Protein AF-A0A9D4EKF2-F1 (afdb_monomer_lite)

InterPro domains:
  IPR017452 GPCR, rhodopsin-like, 7TM [PS50262] (1-196)

Radius of gyration: 35.16 Å; chains: 1; bounding box: 71×59×115 Å

Foldseek 3Di:
DDFDWDWDWDDPDPPDIDIDTDRDRPPCDPCVVVVVVVLVVVVVVLVVVVVVLVVVVVVVVVVVVVPPPPPPPPPPPDDDDDDDDDDDDDDDDDDDDDDDDDDDDDDDDDDDDDPPVPPPVVVVVVVVVVVVVVVVVVVVLVVVLVSVLVVLLSVLVVLVSVVVVVVSVDVDDDDPVSVVSVVSNVVSVVCSVVSCCVRPPVVVVVVVVVVVVVVVVVVD

Organism: Dreissena polymorpha (NCBI:txid45954)

pLDDT: mean 72.99, std 15.53, range [39.81, 95.38]

Secondary structure (DSSP, 8-state):
--EEEEEEEEEEETTEEEEEEEEEETTTTTTHHHHHHHHHHHHHHHHHHHHHHHHHHHHHHHHHHTT----------------------------------------------------HHHHHHHHHHHHHHHHHHHHHHHHHHHHHHHHHHHHHHHHHHHHHHHHHH------HHHHHHHHHHHHHHHHHHHHHHHH-HHHHHHHHHHHHHHHHHHT-

Structure (mmCIF, N/CA/C/O backbone):
data_AF-A0A9D4EKF2-F1
#
_entry.id   AF-A0A9D4EKF2-F1
#
loop_
_atom_site.group_PDB
_atom_site.id
_atom_site.type_symbol
_atom_site.label_atom_id
_atom_site.label_alt_id
_atom_site.label_comp_id
_atom_site.label_asym_id
_atom_site.label_entity_id
_atom_site.label_seq_id
_atom_site.pdbx_PDB_ins_code
_atom_site.Cartn_x
_atom_site.Cartn_y
_atom_site.Cartn_z
_atom_site.occupancy
_atom_site.B_iso_or_equiv
_atom_site.auth_seq_id
_atom_site.auth_comp_id
_atom_site.auth_asym_id
_atom_site.auth_atom_id
_atom_site.pdbx_PDB_model_num
ATOM 1 N N . MET A 1 1 ? 21.611 12.288 -10.353 1.00 47.09 1 MET A N 1
ATOM 2 C CA . MET A 1 1 ? 20.705 11.791 -11.410 1.00 47.09 1 MET A CA 1
ATOM 3 C C . MET A 1 1 ? 20.338 12.983 -12.271 1.00 47.09 1 MET A C 1
ATOM 5 O O . MET A 1 1 ? 19.476 13.749 -11.862 1.00 47.09 1 MET A O 1
ATOM 9 N N . SER A 1 2 ? 21.028 13.188 -13.393 1.00 45.72 2 SER A N 1
ATOM 10 C CA . SER A 1 2 ? 20.592 14.180 -14.380 1.00 45.72 2 SER A CA 1
ATOM 11 C C . SER A 1 2 ? 19.534 13.531 -15.262 1.00 45.72 2 SER A C 1
ATOM 13 O O . SER A 1 2 ? 19.802 12.545 -15.946 1.00 45.72 2 SER A O 1
ATOM 15 N N . ALA A 1 3 ? 18.306 14.041 -15.206 1.00 56.47 3 ALA A N 1
ATOM 16 C CA . ALA A 1 3 ? 17.298 13.699 -16.197 1.00 56.47 3 ALA A CA 1
ATOM 17 C C . ALA A 1 3 ? 17.676 14.419 -17.497 1.00 56.47 3 ALA A C 1
ATOM 19 O O . ALA A 1 3 ? 17.766 15.646 -17.511 1.00 56.47 3 ALA A O 1
ATOM 20 N N . GLY A 1 4 ? 17.945 13.665 -18.561 1.00 65.12 4 GLY A N 1
ATOM 21 C CA . GLY A 1 4 ? 18.124 14.249 -19.885 1.00 65.12 4 GLY A CA 1
ATOM 22 C C . GLY A 1 4 ? 16.772 14.410 -20.556 1.00 65.12 4 GLY A C 1
ATOM 23 O O . GLY A 1 4 ? 15.885 13.567 -20.414 1.00 65.12 4 GLY A O 1
ATOM 24 N N . ILE A 1 5 ? 16.612 15.503 -21.287 1.00 74.06 5 ILE A N 1
ATOM 25 C CA . ILE A 1 5 ? 15.472 15.694 -22.173 1.00 74.06 5 ILE A CA 1
ATOM 26 C C . ILE A 1 5 ? 15.987 15.391 -23.574 1.00 74.06 5 ILE A C 1
ATOM 28 O O . ILE A 1 5 ? 16.846 16.110 -24.076 1.00 74.06 5 ILE A O 1
ATOM 32 N N . THR A 1 6 ? 15.499 14.315 -24.185 1.00 76.81 6 THR A N 1
ATOM 33 C CA . THR A 1 6 ? 15.718 14.065 -25.609 1.00 76.81 6 THR A CA 1
ATOM 34 C C . THR A 1 6 ? 14.543 14.645 -26.383 1.00 76.81 6 THR A C 1
ATOM 36 O O . THR A 1 6 ? 13.384 14.298 -26.143 1.00 76.81 6 THR A O 1
ATOM 39 N N . GLU A 1 7 ? 14.834 15.572 -27.290 1.00 83.94 7 GLU A N 1
ATOM 40 C CA . GLU A 1 7 ? 13.861 16.070 -28.262 1.00 83.94 7 GLU A CA 1
ATOM 41 C C . GLU A 1 7 ? 13.793 15.099 -29.443 1.00 83.94 7 GLU A C 1
ATOM 43 O O . GLU A 1 7 ? 14.815 14.589 -29.906 1.00 83.94 7 GLU A O 1
ATOM 48 N N . PHE A 1 8 ? 12.579 14.795 -29.891 1.00 84.25 8 PHE A N 1
ATOM 49 C CA . PHE A 1 8 ? 12.341 14.005 -31.089 1.00 84.25 8 PHE A CA 1
ATOM 50 C C . PHE A 1 8 ? 11.308 14.714 -31.957 1.00 84.25 8 PHE A C 1
ATOM 52 O O . PHE A 1 8 ? 10.287 15.192 -31.465 1.00 84.25 8 PHE A O 1
ATOM 59 N N . ASP A 1 9 ? 11.569 14.742 -33.257 1.00 86.50 9 ASP A N 1
ATOM 60 C CA . ASP A 1 9 ? 10.698 15.373 -34.237 1.00 86.50 9 ASP A CA 1
ATOM 61 C C . ASP A 1 9 ? 10.035 14.300 -35.096 1.00 86.50 9 ASP A C 1
ATOM 63 O O . ASP A 1 9 ? 10.706 13.513 -35.766 1.00 86.50 9 ASP A O 1
ATOM 67 N N . VAL A 1 10 ? 8.703 14.271 -35.094 1.00 88.50 10 VAL A N 1
ATOM 68 C CA . VAL A 1 10 ? 7.916 13.403 -35.977 1.00 88.50 10 VAL A CA 1
ATOM 69 C C . VAL A 1 10 ? 7.287 14.267 -37.065 1.00 88.50 10 VAL A C 1
ATOM 71 O O . VAL A 1 10 ? 6.449 15.124 -36.783 1.00 88.50 10 VAL A O 1
ATOM 74 N N . ARG A 1 11 ? 7.667 14.050 -38.329 1.00 87.88 11 ARG A N 1
ATOM 75 C CA . ARG A 1 11 ? 6.985 14.680 -39.472 1.00 87.88 11 ARG A CA 1
ATOM 76 C C . ARG A 1 11 ? 5.624 14.021 -39.688 1.00 87.88 11 ARG A C 1
ATOM 78 O O . ARG A 1 11 ? 5.559 12.826 -39.953 1.00 87.88 11 ARG A O 1
ATOM 85 N N . LEU A 1 12 ? 4.556 14.812 -39.593 1.00 88.00 12 LEU A N 1
AT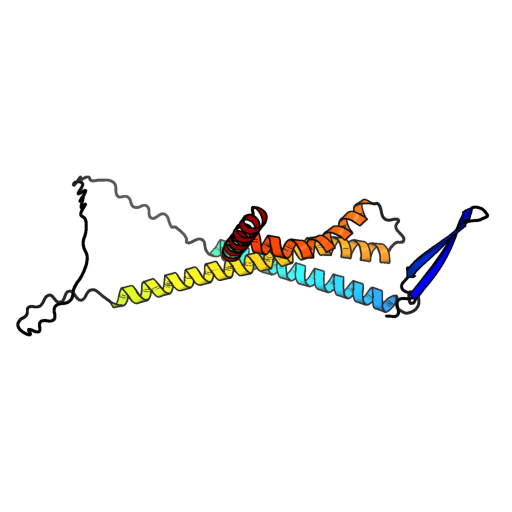OM 86 C CA . LEU A 1 12 ? 3.177 14.370 -39.833 1.00 88.00 12 LEU A CA 1
ATOM 87 C C . LEU A 1 12 ? 2.762 14.574 -41.301 1.00 88.00 12 LEU A C 1
ATOM 89 O O . LEU A 1 12 ? 2.010 13.772 -41.842 1.00 88.00 12 LEU A O 1
ATOM 93 N N . ASN A 1 13 ? 3.249 15.642 -41.942 1.00 92.12 13 ASN A N 1
ATOM 94 C CA . ASN A 1 13 ? 3.046 15.964 -43.360 1.00 92.12 13 ASN A CA 1
ATOM 95 C C . ASN A 1 13 ? 4.175 16.908 -43.837 1.00 92.12 13 ASN A C 1
ATOM 97 O O . ASN A 1 13 ? 4.969 17.388 -43.028 1.00 92.12 13 ASN A O 1
ATOM 101 N N . ASN A 1 14 ? 4.219 17.227 -45.131 1.00 91.88 14 ASN A N 1
ATOM 102 C CA . ASN A 1 14 ? 5.207 18.089 -45.788 1.00 91.88 14 ASN A CA 1
ATOM 103 C C . ASN A 1 14 ? 5.363 19.473 -45.128 1.00 91.88 14 ASN A C 1
ATOM 105 O O . ASN A 1 14 ? 6.436 20.060 -45.221 1.00 91.88 14 ASN A O 1
ATOM 109 N N . ASN A 1 15 ? 4.331 19.958 -44.423 1.00 92.12 15 ASN A N 1
ATOM 110 C CA . ASN A 1 15 ? 4.319 21.274 -43.776 1.00 92.12 15 ASN A CA 1
ATOM 111 C C . ASN A 1 15 ? 4.165 21.223 -42.242 1.00 92.12 15 ASN A C 1
ATOM 113 O O . ASN A 1 15 ? 4.057 22.277 -41.618 1.00 92.12 15 ASN A O 1
ATOM 117 N N . THR A 1 16 ? 4.135 20.040 -41.614 1.00 89.25 16 THR A N 1
ATOM 118 C CA . THR A 1 16 ? 3.894 19.915 -40.164 1.00 89.25 16 THR A CA 1
ATOM 119 C C . THR A 1 16 ? 4.831 18.913 -39.500 1.00 89.25 16 THR A C 1
ATOM 121 O O . THR A 1 16 ? 4.814 17.715 -39.797 1.00 89.25 16 THR A O 1
ATOM 124 N N . THR A 1 17 ? 5.596 19.411 -38.530 1.00 91.62 17 THR A N 1
ATOM 125 C CA . THR A 1 17 ? 6.468 18.623 -37.655 1.00 91.62 17 THR A CA 1
ATOM 126 C C . THR A 1 17 ? 5.939 18.722 -36.228 1.00 91.62 17 THR A C 1
ATOM 128 O O . THR A 1 17 ? 5.690 19.821 -35.736 1.00 91.62 17 THR A O 1
ATOM 131 N N . LEU A 1 18 ? 5.738 17.581 -35.572 1.00 90.62 18 LEU A N 1
ATOM 132 C CA . LEU A 1 18 ? 5.398 17.504 -34.158 1.00 90.62 18 LEU A CA 1
ATOM 133 C C . LEU A 1 18 ? 6.685 17.261 -33.368 1.00 90.62 18 LEU A C 1
ATOM 135 O O . LEU A 1 18 ? 7.247 16.167 -33.431 1.00 90.62 18 LEU A O 1
ATOM 139 N N . SER A 1 19 ? 7.132 18.272 -32.629 1.00 88.88 19 SER A N 1
ATOM 140 C CA . SER A 1 19 ? 8.257 18.142 -31.705 1.00 88.88 19 SER A CA 1
ATOM 141 C C . SER A 1 19 ? 7.760 17.634 -30.356 1.00 88.88 19 SER A C 1
ATOM 143 O O . SER A 1 19 ? 6.920 18.258 -29.704 1.00 88.88 19 SER A O 1
ATOM 145 N N . GLY A 1 20 ? 8.267 16.479 -29.941 1.00 87.44 20 GLY A N 1
ATOM 146 C CA . GLY A 1 20 ? 8.029 15.890 -28.633 1.00 87.44 20 GLY A CA 1
ATOM 147 C C . GLY A 1 20 ? 9.283 15.957 -27.768 1.00 87.44 20 GLY A C 1
ATOM 148 O O . GLY A 1 20 ? 10.406 15.832 -28.249 1.00 87.44 20 GLY A O 1
ATOM 149 N N . ARG A 1 21 ? 9.094 16.125 -26.458 1.00 83.12 21 ARG A N 1
ATOM 150 C CA . ARG A 1 21 ? 10.162 15.969 -25.463 1.00 83.12 21 ARG A CA 1
ATOM 151 C C . ARG A 1 21 ? 9.954 14.657 -24.733 1.00 83.12 21 ARG A C 1
ATOM 153 O O . ARG A 1 21 ? 8.921 14.470 -24.092 1.00 83.12 21 ARG A O 1
ATOM 160 N N . HIS A 1 22 ? 10.925 13.756 -24.821 1.00 78.56 22 HIS A N 1
ATOM 161 C CA . HIS A 1 22 ? 10.934 12.532 -24.036 1.00 78.56 22 HIS A CA 1
ATOM 162 C C . HIS A 1 22 ? 11.927 12.682 -22.886 1.00 78.56 22 HIS A C 1
ATOM 164 O O . HIS A 1 22 ? 13.107 12.970 -23.079 1.00 78.56 22 HIS A O 1
ATOM 170 N N . CYS A 1 23 ? 11.451 12.475 -21.663 1.00 73.00 23 CYS A N 1
ATOM 171 C CA . CYS A 1 23 ? 12.337 12.358 -20.515 1.00 73.00 23 CYS A CA 1
ATOM 172 C C . CYS A 1 23 ? 12.933 10.949 -20.537 1.00 73.00 23 CYS A C 1
ATOM 174 O O . CYS A 1 23 ? 12.312 9.995 -20.065 1.00 73.00 23 CYS A O 1
ATOM 176 N N . MET A 1 24 ? 14.124 10.803 -21.111 1.00 64.75 24 MET A N 1
ATOM 177 C CA . MET A 1 24 ? 14.907 9.579 -20.979 1.00 64.75 24 MET A CA 1
ATOM 178 C C . MET A 1 24 ? 15.977 9.799 -19.917 1.00 64.75 24 MET A C 1
ATOM 180 O O . MET A 1 24 ? 16.650 10.826 -19.883 1.00 64.75 24 MET A O 1
ATOM 184 N N . ASN A 1 25 ? 16.163 8.822 -19.032 1.00 61.28 25 ASN A N 1
ATOM 185 C CA . ASN A 1 25 ? 17.344 8.826 -18.175 1.00 61.28 25 ASN A CA 1
ATOM 186 C C . ASN A 1 25 ? 18.576 8.771 -19.092 1.00 61.28 25 ASN A C 1
ATOM 188 O O . ASN A 1 25 ? 18.827 7.745 -19.715 1.00 61.28 25 ASN A O 1
ATOM 192 N N . SER A 1 26 ? 19.305 9.881 -19.213 1.00 56.38 26 SER A N 1
ATOM 193 C CA . SER A 1 26 ? 20.415 10.027 -20.168 1.00 56.38 26 SER A CA 1
ATOM 194 C C . SER A 1 26 ? 21.623 9.155 -19.814 1.00 56.38 26 SER A C 1
ATOM 196 O O . SER A 1 26 ? 22.424 8.830 -20.682 1.00 56.38 26 SER A O 1
ATOM 198 N N . ASP A 1 27 ? 21.714 8.692 -18.565 1.00 55.41 27 ASP A N 1
ATOM 199 C CA . ASP A 1 27 ? 22.846 7.910 -18.051 1.00 55.41 27 ASP A CA 1
ATOM 200 C C . ASP A 1 27 ? 22.603 6.391 -18.093 1.00 55.41 27 ASP A C 1
ATOM 202 O O . ASP A 1 27 ? 23.032 5.643 -17.208 1.00 55.41 27 ASP A O 1
ATOM 206 N N . VAL A 1 28 ? 21.884 5.896 -19.107 1.00 56.16 28 VAL A N 1
ATOM 207 C CA . VAL A 1 28 ? 21.611 4.454 -19.254 1.00 56.16 28 VAL A CA 1
ATOM 208 C C . VAL A 1 28 ? 22.893 3.652 -19.512 1.00 56.16 28 VAL A C 1
ATOM 210 O O . VAL A 1 28 ? 22.862 2.444 -19.338 1.00 56.16 28 VAL A O 1
ATOM 213 N N . GLY A 1 29 ? 24.025 4.269 -19.865 1.00 59.91 29 GLY A N 1
ATOM 214 C CA . GLY A 1 29 ? 25.308 3.580 -20.057 1.00 59.91 29 GLY A CA 1
ATOM 215 C C . GLY A 1 29 ? 26.012 3.194 -18.751 1.00 59.91 29 GLY A C 1
ATOM 216 O O . GLY A 1 29 ? 26.198 2.008 -18.481 1.00 59.91 29 GLY A O 1
ATOM 217 N N . GLU A 1 30 ? 26.375 4.183 -17.931 1.00 65.19 30 GLU A N 1
ATOM 218 C CA . GLU A 1 30 ? 27.299 3.982 -16.800 1.00 65.19 30 GLU A CA 1
ATOM 219 C C . GLU A 1 30 ? 26.609 3.541 -15.500 1.00 65.19 30 GLU A C 1
ATOM 221 O O . GLU A 1 30 ? 27.195 2.833 -14.685 1.00 65.19 30 GLU A O 1
ATOM 226 N N . ASN A 1 31 ? 25.318 3.843 -15.325 1.00 70.62 31 ASN A N 1
ATOM 227 C CA . ASN A 1 31 ? 24.602 3.546 -14.078 1.00 70.62 31 ASN A CA 1
ATOM 228 C C . ASN A 1 31 ? 23.789 2.241 -14.102 1.00 70.62 31 ASN A C 1
ATOM 230 O O . ASN A 1 31 ? 23.019 1.982 -13.171 1.00 70.62 31 ASN A O 1
ATOM 234 N N . LYS A 1 32 ? 23.947 1.378 -15.120 1.00 75.25 32 LYS A N 1
ATOM 235 C CA . LYS A 1 32 ? 23.205 0.098 -15.185 1.00 75.25 32 LYS A CA 1
ATOM 236 C C . LYS A 1 32 ? 23.460 -0.776 -13.962 1.00 75.25 32 LYS A C 1
ATOM 238 O O . LYS A 1 32 ? 22.530 -1.387 -13.440 1.00 75.25 32 LYS A O 1
ATOM 243 N N . LEU A 1 33 ? 24.711 -0.823 -13.505 1.00 79.38 33 LEU A N 1
ATOM 244 C CA . LEU A 1 33 ? 25.123 -1.658 -12.378 1.00 79.38 33 LEU A CA 1
ATOM 245 C C . LEU A 1 33 ? 24.506 -1.151 -11.069 1.00 79.38 33 LEU A C 1
ATOM 247 O O . LEU A 1 33 ? 23.918 -1.928 -10.318 1.00 79.38 33 LEU A O 1
ATOM 251 N N . LEU A 1 34 ? 24.530 0.165 -10.862 1.00 80.38 34 LEU A N 1
ATOM 252 C CA . LEU A 1 34 ? 23.921 0.835 -9.716 1.00 80.38 34 LEU A CA 1
ATOM 253 C C . LEU A 1 34 ? 22.391 0.670 -9.706 1.00 80.38 34 LEU A C 1
ATOM 255 O O . LEU A 1 34 ? 21.812 0.333 -8.675 1.00 80.38 34 LEU A O 1
ATOM 259 N N . LEU A 1 35 ? 21.725 0.805 -10.857 1.00 75.62 35 LEU A N 1
ATOM 260 C CA . LEU A 1 35 ? 20.282 0.575 -10.975 1.00 75.62 35 LEU A CA 1
ATOM 261 C C . LEU A 1 35 ? 19.905 -0.886 -10.681 1.00 75.62 35 LEU A C 1
ATOM 263 O O . LEU A 1 35 ? 18.927 -1.144 -9.974 1.00 75.62 35 LEU A O 1
ATOM 267 N N . LYS A 1 36 ? 20.697 -1.844 -11.180 1.00 79.44 36 LYS A N 1
ATOM 268 C CA . LYS A 1 36 ? 20.514 -3.275 -10.906 1.00 79.44 36 LYS A CA 1
ATOM 269 C C . LYS A 1 36 ? 20.699 -3.573 -9.416 1.00 79.44 36 LYS A C 1
ATOM 271 O O . LYS A 1 36 ? 19.883 -4.289 -8.842 1.00 79.44 36 LYS A O 1
ATOM 276 N N . TYR A 1 37 ? 21.693 -2.957 -8.777 1.00 84.56 37 TYR A N 1
ATOM 277 C CA . TYR A 1 37 ? 21.934 -3.062 -7.337 1.00 84.56 37 TYR A CA 1
ATOM 278 C C . TYR A 1 37 ? 20.768 -2.501 -6.509 1.00 84.56 37 TYR A C 1
ATOM 280 O O . TYR A 1 37 ? 20.252 -3.188 -5.630 1.00 84.56 37 TYR A O 1
ATOM 288 N N . PHE A 1 38 ? 20.262 -1.309 -6.841 1.00 81.81 38 PHE A N 1
ATOM 289 C CA . PHE A 1 38 ? 19.070 -0.753 -6.191 1.00 81.81 38 PHE A CA 1
ATOM 290 C C . PHE A 1 38 ? 17.831 -1.632 -6.377 1.00 81.81 38 PHE A C 1
ATOM 292 O O . PHE A 1 38 ? 17.035 -1.772 -5.448 1.00 81.81 38 PHE A O 1
ATOM 299 N N . SER A 1 39 ? 17.655 -2.227 -7.559 1.00 79.19 39 SER A N 1
ATOM 300 C CA . SER A 1 39 ? 16.565 -3.173 -7.813 1.00 79.19 39 SER A CA 1
ATOM 301 C C . SER A 1 39 ? 16.693 -4.418 -6.929 1.00 79.19 39 SER A C 1
ATOM 303 O O . SER A 1 39 ? 15.736 -4.785 -6.249 1.00 79.19 39 SER A O 1
ATOM 305 N N . MET A 1 40 ? 17.892 -5.005 -6.846 1.00 83.06 40 MET A N 1
ATOM 306 C CA . MET A 1 40 ? 18.183 -6.157 -5.983 1.00 83.06 40 MET A CA 1
ATOM 307 C C . MET A 1 40 ? 17.946 -5.848 -4.502 1.00 83.06 40 MET A C 1
ATOM 309 O O . MET A 1 40 ? 17.290 -6.632 -3.822 1.00 83.06 40 MET A O 1
ATOM 313 N N . ILE A 1 41 ? 18.402 -4.690 -4.009 1.00 86.19 41 ILE A N 1
ATOM 314 C CA . ILE A 1 41 ? 18.133 -4.246 -2.632 1.00 86.19 41 ILE A CA 1
ATOM 315 C C . ILE A 1 41 ? 16.630 -4.141 -2.385 1.00 86.19 41 ILE A C 1
ATOM 317 O O . ILE A 1 41 ? 16.142 -4.616 -1.363 1.00 86.19 41 ILE A O 1
ATOM 321 N N . LYS A 1 42 ? 15.876 -3.535 -3.310 1.00 78.94 42 LYS A N 1
ATOM 322 C CA . LYS A 1 42 ? 14.420 -3.402 -3.165 1.00 78.94 42 LYS A CA 1
ATOM 323 C C . LYS A 1 42 ? 13.739 -4.763 -3.077 1.00 78.94 42 LYS A C 1
ATOM 325 O O . LYS A 1 42 ? 12.907 -4.949 -2.194 1.00 78.94 42 LYS A O 1
ATOM 330 N N . VAL A 1 43 ? 14.112 -5.703 -3.945 1.00 80.69 43 VAL A N 1
ATOM 331 C CA . VAL A 1 43 ? 13.601 -7.080 -3.898 1.00 80.69 43 VAL A CA 1
ATOM 332 C C . VAL A 1 43 ? 13.953 -7.726 -2.558 1.00 80.69 43 VAL A C 1
ATOM 334 O O . VAL A 1 43 ? 13.057 -8.214 -1.880 1.00 80.69 43 VAL A O 1
ATOM 337 N N . ALA A 1 44 ? 15.211 -7.642 -2.118 1.00 84.81 44 ALA A N 1
ATOM 338 C CA . ALA A 1 44 ? 15.649 -8.207 -0.844 1.00 84.81 44 ALA A CA 1
ATOM 339 C C . ALA A 1 44 ? 14.873 -7.634 0.355 1.00 84.81 44 ALA A C 1
ATOM 341 O O . ALA A 1 44 ? 14.399 -8.397 1.194 1.00 84.81 44 ALA A O 1
ATOM 342 N N . ILE A 1 45 ? 14.675 -6.311 0.418 1.00 84.19 45 ILE A N 1
ATOM 343 C CA . ILE A 1 45 ? 13.884 -5.653 1.472 1.00 84.19 45 ILE A CA 1
ATOM 344 C C . ILE A 1 45 ? 12.442 -6.171 1.467 1.00 84.19 45 ILE A C 1
ATOM 346 O O . ILE A 1 45 ? 11.914 -6.520 2.523 1.00 84.19 45 ILE A O 1
ATOM 350 N N . VAL A 1 46 ? 11.810 -6.250 0.291 1.00 80.06 46 VAL A N 1
ATOM 351 C CA . VAL A 1 46 ? 10.435 -6.754 0.139 1.00 80.06 46 VAL A CA 1
ATOM 352 C C . VAL A 1 46 ? 10.336 -8.216 0.582 1.00 80.06 46 VAL A C 1
ATOM 354 O O . VAL A 1 46 ? 9.422 -8.574 1.328 1.00 80.06 46 VAL A O 1
ATOM 357 N N . THR A 1 47 ? 11.295 -9.060 0.200 1.00 80.81 47 THR A N 1
ATOM 358 C CA . THR A 1 47 ? 11.342 -10.470 0.602 1.00 80.81 47 THR A CA 1
ATOM 359 C C . THR A 1 47 ? 11.540 -10.625 2.109 1.00 80.81 47 THR A C 1
ATOM 361 O O . THR A 1 47 ? 10.768 -11.340 2.746 1.00 80.81 47 THR A O 1
ATOM 364 N N . ILE A 1 48 ? 12.513 -9.926 2.705 1.00 86.19 48 ILE A N 1
ATOM 365 C CA . ILE A 1 48 ? 12.780 -9.976 4.151 1.00 86.19 48 ILE A CA 1
ATOM 366 C C . ILE A 1 48 ? 11.547 -9.524 4.931 1.00 86.19 48 ILE A C 1
ATOM 368 O O . ILE A 1 48 ? 11.105 -10.218 5.844 1.00 86.19 48 ILE A O 1
ATOM 372 N N . ALA A 1 49 ? 10.941 -8.398 4.555 1.00 81.44 49 ALA A N 1
ATOM 373 C CA . ALA A 1 49 ? 9.741 -7.921 5.228 1.00 81.44 49 ALA A CA 1
ATOM 374 C C . ALA A 1 49 ? 8.551 -8.884 5.040 1.00 81.44 49 ALA A C 1
ATOM 376 O O . ALA A 1 49 ? 7.783 -9.078 5.980 1.00 81.44 49 ALA A O 1
ATOM 377 N N . SER A 1 50 ? 8.433 -9.566 3.895 1.00 81.06 50 SER A N 1
ATOM 378 C CA . SER A 1 50 ? 7.408 -10.600 3.684 1.00 81.06 50 SER A CA 1
ATOM 379 C C . SER A 1 50 ? 7.614 -11.805 4.606 1.00 81.06 50 SER A C 1
ATOM 381 O O . SER A 1 50 ? 6.662 -12.270 5.231 1.00 81.06 50 SER A O 1
ATOM 383 N N . LEU A 1 51 ? 8.856 -12.272 4.767 1.00 87.06 51 LEU A N 1
ATOM 384 C CA . LEU A 1 51 ? 9.192 -13.345 5.709 1.00 87.06 51 LEU A CA 1
ATOM 385 C C . LEU A 1 51 ? 8.890 -12.938 7.155 1.00 87.06 51 LEU A C 1
ATOM 387 O O . LEU A 1 51 ? 8.269 -13.705 7.890 1.00 87.06 51 LEU A O 1
ATOM 391 N N . MET A 1 52 ? 9.249 -11.713 7.547 1.00 86.69 52 MET A N 1
ATOM 392 C CA . MET A 1 52 ? 8.946 -11.179 8.880 1.00 86.69 52 MET A CA 1
ATOM 393 C C . MET A 1 52 ? 7.435 -11.141 9.146 1.00 86.69 52 MET A C 1
ATOM 395 O O . MET A 1 52 ? 6.999 -11.485 10.245 1.00 86.69 52 MET A O 1
ATOM 399 N N . LEU A 1 53 ? 6.619 -10.793 8.145 1.00 81.50 53 LEU A N 1
ATOM 400 C CA . LEU A 1 53 ? 5.156 -10.824 8.256 1.00 81.50 53 LEU A CA 1
ATOM 401 C C . LEU A 1 53 ? 4.610 -12.241 8.409 1.00 81.50 53 LEU A C 1
ATOM 403 O O . LEU A 1 53 ? 3.726 -12.450 9.238 1.00 81.50 53 LEU A O 1
ATOM 407 N N . ILE A 1 54 ? 5.128 -13.206 7.644 1.00 86.44 54 ILE A N 1
ATOM 408 C CA . ILE A 1 54 ? 4.727 -14.615 7.753 1.00 86.44 54 ILE A CA 1
ATOM 409 C C . ILE A 1 54 ? 5.042 -15.134 9.157 1.00 86.44 54 ILE A C 1
ATOM 411 O O . ILE A 1 54 ? 4.167 -15.692 9.818 1.00 86.44 54 ILE A O 1
ATOM 415 N N . VAL A 1 55 ? 6.260 -14.891 9.650 1.00 89.88 55 VAL A N 1
ATOM 416 C CA . VAL A 1 55 ? 6.668 -15.282 11.006 1.00 89.88 55 VAL A CA 1
ATOM 417 C C . VAL A 1 55 ? 5.760 -14.627 12.043 1.00 89.88 55 VAL A C 1
ATOM 419 O O . VAL A 1 55 ? 5.210 -15.315 12.903 1.00 89.88 55 VAL A O 1
ATOM 422 N N . MET A 1 56 ? 5.529 -13.318 11.937 1.00 85.31 56 MET A N 1
ATOM 423 C CA . MET A 1 56 ? 4.634 -12.603 12.845 1.00 85.31 56 MET A CA 1
ATOM 424 C C . MET A 1 56 ? 3.207 -13.175 12.810 1.00 85.31 56 MET A C 1
ATOM 426 O O . MET A 1 56 ? 2.597 -13.348 13.865 1.00 85.31 56 MET A O 1
ATOM 430 N N . TYR A 1 57 ? 2.676 -13.518 11.633 1.00 81.88 57 TYR A N 1
ATOM 431 C CA . TYR A 1 57 ? 1.348 -14.116 11.488 1.00 81.88 57 TYR A CA 1
ATOM 432 C C . TYR A 1 57 ? 1.264 -15.482 12.170 1.00 81.88 57 TYR A C 1
ATOM 434 O O . TYR A 1 57 ? 0.324 -15.733 12.924 1.00 81.88 57 TYR A O 1
ATOM 442 N N . VAL A 1 58 ? 2.272 -16.336 11.978 1.00 88.94 58 VAL A N 1
ATOM 443 C CA . VAL A 1 58 ? 2.356 -17.638 12.651 1.00 88.94 58 VAL A CA 1
ATOM 444 C C . VAL A 1 58 ? 2.400 -17.458 14.170 1.00 88.94 58 VAL A C 1
ATOM 446 O O . VAL A 1 58 ? 1.698 -18.172 14.886 1.00 88.94 58 VAL A O 1
ATOM 449 N N . LEU A 1 59 ? 3.157 -16.480 14.681 1.00 85.81 59 LEU A N 1
ATOM 450 C CA . LEU A 1 59 ? 3.210 -16.181 16.116 1.00 85.81 59 LEU A CA 1
ATOM 451 C C . LEU A 1 59 ? 1.858 -15.696 16.656 1.00 85.81 59 LEU A C 1
ATOM 453 O O . LEU A 1 59 ? 1.415 -16.178 17.698 1.00 85.81 59 LEU A O 1
ATOM 457 N N . ILE A 1 60 ? 1.168 -14.800 15.942 1.00 82.31 60 ILE A N 1
ATOM 458 C CA . ILE A 1 60 ? -0.166 -14.325 16.337 1.00 82.31 60 ILE A CA 1
ATOM 459 C C . ILE A 1 60 ? -1.175 -15.477 16.305 1.00 82.31 60 ILE A C 1
ATOM 461 O O . ILE A 1 60 ? -1.919 -15.655 17.266 1.00 82.31 60 ILE A O 1
ATOM 465 N N . ALA A 1 61 ? -1.195 -16.288 15.246 1.00 80.19 61 ALA A N 1
ATOM 466 C CA . ALA A 1 61 ? -2.097 -17.431 15.130 1.00 80.19 61 ALA A CA 1
ATOM 467 C C . ALA A 1 61 ? -1.874 -18.447 16.263 1.00 80.19 61 ALA A C 1
ATOM 469 O O . ALA A 1 61 ? -2.837 -18.924 16.867 1.00 80.19 61 ALA A O 1
ATOM 470 N N . ARG A 1 62 ? -0.609 -18.717 16.615 1.00 84.81 62 ARG A N 1
ATOM 471 C CA . ARG A 1 62 ? -0.244 -19.571 17.757 1.00 84.81 62 ARG A CA 1
ATOM 472 C C . ARG A 1 62 ? -0.710 -18.989 19.088 1.00 84.81 62 ARG A C 1
ATOM 474 O O . ARG A 1 62 ? -1.329 -19.709 19.865 1.00 84.81 62 ARG A O 1
ATOM 481 N N . GLN A 1 63 ? -0.484 -17.696 19.333 1.00 81.69 63 GLN A N 1
ATOM 482 C CA . GLN A 1 63 ? -0.949 -17.036 20.560 1.00 81.69 63 GLN A CA 1
ATOM 483 C C . GLN A 1 63 ? -2.475 -17.079 20.694 1.00 81.69 63 GLN A C 1
ATOM 485 O O . GLN A 1 63 ? -2.992 -17.308 21.783 1.00 81.69 63 GLN A O 1
ATOM 490 N N . VAL A 1 64 ? -3.202 -16.899 19.588 1.00 78.12 64 VAL A N 1
ATOM 491 C CA . VAL A 1 64 ? -4.670 -16.955 19.582 1.00 78.12 64 VAL A CA 1
ATOM 492 C C . VAL A 1 64 ? -5.173 -18.370 19.846 1.00 78.12 64 VAL A C 1
ATOM 494 O O . VAL A 1 64 ? -6.100 -18.529 20.634 1.00 78.12 64 VAL A O 1
ATOM 497 N N . LYS A 1 65 ? -4.555 -19.391 19.236 1.00 80.50 65 LYS A N 1
ATOM 498 C CA . LYS A 1 65 ? -4.917 -20.796 19.470 1.00 80.50 65 LYS A CA 1
ATOM 499 C C . LYS A 1 65 ? -4.646 -21.224 20.917 1.00 80.50 65 LYS A C 1
ATOM 501 O O . LYS A 1 65 ? -5.467 -21.925 21.490 1.00 80.50 65 LYS A O 1
ATOM 506 N N . SER A 1 66 ? -3.545 -20.760 21.508 1.00 75.75 66 SER A N 1
ATOM 507 C CA . SER A 1 66 ? -3.169 -21.060 22.898 1.00 75.75 66 SER A CA 1
ATOM 508 C C . SER A 1 66 ? -4.022 -20.337 23.948 1.00 75.75 66 SER A C 1
ATOM 510 O O . SER A 1 66 ? -3.914 -20.656 25.122 1.00 75.75 66 SER A O 1
ATOM 512 N N . SER A 1 67 ? -4.823 -19.339 23.559 1.00 69.44 67 SER A N 1
ATOM 513 C CA . SER A 1 67 ? -5.698 -18.586 24.472 1.00 69.44 67 SER A CA 1
ATOM 514 C C . SER A 1 67 ? -7.138 -19.098 24.500 1.00 69.44 67 SER A C 1
ATOM 516 O O . SER A 1 67 ? -8.002 -18.382 25.004 1.00 69.44 67 SER A O 1
ATOM 518 N N . LYS A 1 68 ? -7.437 -20.285 23.954 1.00 68.50 68 LYS A N 1
ATOM 519 C CA . LYS A 1 68 ? -8.700 -20.934 24.309 1.00 68.50 68 LYS A CA 1
ATOM 520 C C . LYS A 1 68 ? -8.580 -21.338 25.780 1.00 68.50 68 LYS A C 1
ATOM 522 O O . LYS A 1 68 ? -7.692 -22.133 26.070 1.00 68.50 68 LYS A O 1
ATOM 527 N N . PRO A 1 69 ? -9.375 -20.753 26.696 1.00 60.75 69 PRO A N 1
ATOM 528 C CA . PRO A 1 69 ? -9.527 -21.370 27.997 1.00 60.75 69 PRO A CA 1
ATOM 529 C C . PRO A 1 69 ? -10.063 -22.772 27.724 1.00 60.75 69 PRO A C 1
ATOM 531 O O . PRO A 1 69 ? -10.971 -22.926 26.898 1.00 60.75 69 PRO A O 1
ATOM 534 N N . ASP A 1 70 ? -9.447 -23.770 28.341 1.00 62.53 70 ASP A N 1
ATOM 535 C CA . ASP A 1 70 ? -10.073 -25.067 28.506 1.00 62.53 70 ASP A CA 1
ATOM 536 C C . ASP A 1 70 ? -11.339 -24.794 29.320 1.00 62.53 70 ASP A C 1
ATOM 538 O O . ASP A 1 70 ? -11.318 -24.707 30.544 1.00 62.53 70 ASP A O 1
ATOM 542 N N . ASP A 1 71 ? -12.429 -24.513 28.609 1.00 58.16 71 ASP A N 1
ATOM 543 C CA . ASP A 1 71 ? -13.781 -24.616 29.129 1.00 58.16 71 ASP A CA 1
ATOM 544 C C . ASP A 1 71 ? -13.989 -26.125 29.275 1.00 58.16 71 ASP A C 1
ATOM 546 O O . ASP A 1 71 ? -14.586 -26.792 28.429 1.00 58.16 71 ASP A O 1
ATOM 550 N N . GLU A 1 72 ? -13.312 -26.695 30.277 1.00 61.47 72 GLU A N 1
ATOM 551 C CA . GLU A 1 72 ? -13.684 -27.968 30.852 1.00 61.47 72 GLU A CA 1
ATOM 552 C C . GLU A 1 72 ? -15.135 -27.792 31.255 1.00 61.47 72 GLU A C 1
ATOM 554 O O . GLU A 1 72 ? -15.454 -27.098 32.218 1.00 61.47 72 GLU A O 1
ATOM 559 N N . THR A 1 73 ? -15.993 -28.367 30.419 1.00 57.56 73 THR A N 1
ATOM 560 C CA . THR A 1 73 ? -17.291 -28.938 30.730 1.00 57.56 73 THR A CA 1
ATOM 561 C C . THR A 1 73 ? -17.400 -29.221 32.225 1.00 57.56 73 THR A C 1
ATOM 563 O O . THR A 1 73 ? -17.095 -30.314 32.698 1.00 57.56 73 THR A O 1
ATOM 566 N N . TYR A 1 74 ? -17.813 -28.216 32.991 1.00 57.06 74 TYR A N 1
ATOM 567 C CA . TYR A 1 74 ? -18.307 -28.438 34.331 1.00 57.06 74 TYR A CA 1
ATOM 568 C C . TYR A 1 74 ? -19.711 -28.993 34.116 1.00 57.06 74 TYR A C 1
ATOM 570 O O . TYR A 1 74 ? -20.681 -28.241 34.026 1.00 57.06 74 TYR A O 1
ATOM 578 N N . ASP A 1 75 ? -19.790 -30.312 33.924 1.00 53.78 75 ASP A N 1
ATOM 579 C CA . ASP A 1 75 ? -21.026 -31.079 34.039 1.00 53.78 75 ASP A CA 1
ATOM 580 C C . ASP A 1 75 ? -21.519 -30.912 35.481 1.00 53.78 75 ASP A C 1
ATOM 582 O O . ASP A 1 75 ? -21.270 -31.732 36.366 1.00 53.78 75 ASP A O 1
ATOM 586 N N . SER A 1 76 ? -22.198 -29.797 35.753 1.00 53.34 76 SER A N 1
ATOM 587 C CA . SER A 1 76 ? -23.055 -29.702 36.919 1.00 53.34 76 SER A CA 1
ATOM 588 C C . SER A 1 76 ? -24.325 -30.476 36.594 1.00 53.34 76 SER A C 1
ATOM 590 O O . SER A 1 76 ? -25.301 -29.922 36.086 1.00 53.34 76 SER A O 1
ATOM 592 N N . HIS A 1 77 ? -24.301 -31.767 36.917 1.00 55.53 77 HIS A N 1
ATOM 593 C CA . HIS A 1 77 ? -25.489 -32.455 37.400 1.00 55.53 77 HIS A CA 1
ATOM 594 C C . HIS A 1 77 ? -26.074 -31.622 38.550 1.00 55.53 77 HIS A C 1
ATOM 596 O O . HIS A 1 77 ? -25.623 -31.710 39.686 1.00 55.53 77 HIS A O 1
ATOM 602 N N . ASN A 1 78 ? -27.039 -30.768 38.233 1.00 51.47 78 ASN A N 1
ATOM 603 C CA . ASN A 1 78 ? -28.003 -30.229 39.180 1.00 51.47 78 ASN A CA 1
ATOM 604 C C . ASN A 1 78 ? -29.357 -30.279 38.474 1.00 51.47 78 ASN A C 1
ATOM 606 O O . ASN A 1 78 ? -29.887 -29.277 37.994 1.00 51.47 78 ASN A O 1
ATOM 610 N N . GLU A 1 79 ? -29.866 -31.503 38.361 1.00 55.09 79 GLU A N 1
ATOM 611 C CA . GLU A 1 79 ? -31.302 -31.711 38.295 1.00 55.09 79 GLU A CA 1
ATOM 612 C C . GLU A 1 79 ? -31.898 -31.364 39.668 1.00 55.09 79 GLU A C 1
ATOM 614 O O . GLU A 1 79 ? -31.395 -31.771 40.714 1.00 55.09 79 GLU A O 1
ATOM 619 N N . ASP A 1 80 ? -32.976 -30.588 39.589 1.00 55.44 80 ASP A N 1
ATOM 620 C CA . ASP A 1 80 ? -34.091 -30.509 40.527 1.00 55.44 80 ASP A CA 1
ATOM 621 C C . ASP A 1 80 ? -33.908 -29.731 41.842 1.00 55.44 80 ASP A C 1
ATOM 623 O O . ASP A 1 80 ? -33.449 -30.233 42.863 1.00 55.44 80 ASP A O 1
ATOM 627 N N . THR A 1 81 ? -34.514 -28.539 41.924 1.00 53.47 81 THR A N 1
ATOM 628 C CA . THR A 1 81 ? -35.941 -28.429 42.315 1.00 53.47 81 THR A CA 1
ATOM 629 C C . THR A 1 81 ? -36.373 -26.959 42.457 1.00 53.47 81 THR A C 1
ATOM 631 O O . THR A 1 81 ? -35.700 -26.129 43.064 1.00 53.47 81 THR A O 1
ATOM 634 N N . MET A 1 82 ? -37.542 -26.673 41.876 1.00 57.56 82 MET A N 1
ATOM 635 C CA . MET A 1 82 ? -38.397 -25.483 41.973 1.00 57.56 82 MET A CA 1
ATOM 636 C C . MET A 1 82 ? -38.382 -24.748 43.326 1.00 57.56 82 MET A C 1
ATOM 638 O O . MET A 1 82 ? -38.559 -25.376 44.360 1.00 57.56 82 MET A O 1
ATOM 642 N N . HIS A 1 83 ? -38.401 -23.409 43.307 1.00 42.44 83 HIS A N 1
ATOM 643 C CA . HIS A 1 83 ? -39.595 -22.670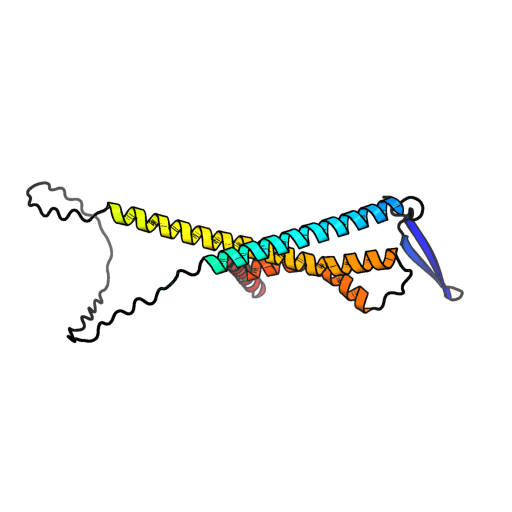 43.745 1.00 42.44 83 HIS A CA 1
ATOM 644 C C . HIS A 1 83 ? -39.581 -21.194 43.308 1.00 42.44 83 HIS A C 1
ATOM 646 O O . HIS A 1 83 ? -38.678 -20.414 43.593 1.00 42.44 83 HIS A O 1
ATOM 652 N N . SER A 1 84 ? -40.656 -20.866 42.594 1.00 60.72 84 SER A N 1
ATOM 653 C CA . SER A 1 84 ? -41.214 -19.551 42.289 1.00 60.72 84 SER A CA 1
ATOM 654 C C . SER A 1 84 ? -41.163 -18.579 43.470 1.00 60.72 84 SER A C 1
ATOM 656 O O . SER A 1 84 ? -41.647 -18.929 44.540 1.00 60.72 84 SER A O 1
ATOM 658 N N . HIS A 1 85 ? -40.693 -17.344 43.253 1.00 43.81 85 HIS A N 1
ATOM 659 C CA . HIS A 1 85 ? -41.237 -16.182 43.960 1.00 43.81 85 HIS A CA 1
ATOM 660 C C . HIS A 1 85 ? -41.094 -14.879 43.155 1.00 43.81 85 HIS A C 1
ATOM 662 O O . HIS A 1 85 ? -40.014 -14.330 42.973 1.00 43.81 85 HIS A O 1
ATOM 668 N N . CYS A 1 86 ? -42.265 -14.444 42.689 1.00 47.56 86 CYS A N 1
ATOM 669 C CA . CYS A 1 86 ? -42.800 -13.092 42.543 1.00 47.56 86 CYS A CA 1
ATOM 670 C C . CYS A 1 86 ? -41.943 -11.943 41.987 1.00 47.56 86 CYS A C 1
ATOM 672 O O . CYS A 1 86 ? -40.967 -11.473 42.563 1.00 47.56 86 CYS A O 1
ATOM 674 N N . ALA A 1 87 ? -42.509 -11.385 40.917 1.00 51.97 87 ALA A N 1
ATOM 675 C CA . ALA A 1 87 ? -42.341 -10.028 40.438 1.00 51.97 87 ALA A CA 1
ATOM 676 C C . ALA A 1 87 ? -42.422 -8.975 41.555 1.00 51.97 87 ALA A C 1
ATOM 678 O O . ALA A 1 87 ? -43.338 -9.002 42.372 1.00 51.97 87 ALA A O 1
ATOM 679 N N . ASN A 1 88 ? -41.536 -7.981 41.490 1.00 47.44 88 ASN A N 1
ATOM 680 C CA . ASN A 1 88 ? -41.807 -6.643 42.003 1.00 47.44 88 ASN A CA 1
ATOM 681 C C . ASN A 1 88 ? -41.403 -5.625 40.936 1.00 47.44 88 ASN A C 1
ATOM 683 O O . ASN A 1 88 ? -40.246 -5.230 40.802 1.00 47.44 88 ASN A O 1
ATOM 687 N N . TYR A 1 89 ? -42.401 -5.248 40.143 1.00 47.19 89 TYR A N 1
ATOM 688 C CA . TYR A 1 89 ? -42.389 -4.079 39.279 1.00 47.19 89 TYR A CA 1
ATOM 689 C C . TYR A 1 89 ? -42.654 -2.869 40.186 1.00 47.19 89 TYR A C 1
ATOM 691 O O . TYR A 1 89 ? -43.792 -2.643 40.588 1.00 47.19 89 TYR A O 1
ATOM 699 N N . ILE A 1 90 ? -41.617 -2.112 40.554 1.00 50.06 90 ILE A N 1
ATOM 700 C CA . ILE A 1 90 ? -41.813 -0.803 41.190 1.00 50.06 90 ILE A CA 1
ATOM 701 C C . ILE A 1 90 ? -41.834 0.245 40.085 1.00 50.06 90 ILE A C 1
ATOM 703 O O . ILE A 1 90 ? -40.814 0.634 39.520 1.00 50.06 90 ILE A O 1
ATOM 707 N N . HIS A 1 91 ? -43.057 0.656 39.779 1.00 48.28 91 HIS A N 1
ATOM 708 C CA . HIS A 1 91 ? -43.387 1.896 39.105 1.00 48.28 91 HIS A CA 1
ATOM 709 C C . HIS A 1 91 ? -43.075 3.044 40.079 1.00 48.28 91 HIS A C 1
ATOM 711 O O . HIS A 1 91 ? -43.589 3.069 41.195 1.00 48.28 91 HIS A O 1
ATOM 717 N N . SER A 1 92 ? -42.251 4.008 39.685 1.00 45.09 92 SER A N 1
ATOM 718 C CA . SER A 1 92 ? -42.245 5.332 40.315 1.00 45.09 92 SER A CA 1
ATOM 719 C C . SER A 1 92 ? -42.107 6.365 39.211 1.00 45.09 92 SER A C 1
ATOM 721 O O . SER A 1 92 ? -41.036 6.581 38.648 1.00 45.09 92 SER A O 1
ATOM 723 N N . ALA A 1 93 ? -43.271 6.892 38.842 1.00 49.69 93 ALA A N 1
ATOM 724 C CA . ALA A 1 93 ? -43.408 8.204 38.247 1.00 49.69 93 ALA A CA 1
ATOM 725 C C . ALA A 1 93 ? -43.380 9.236 39.385 1.00 49.69 93 ALA A C 1
ATOM 727 O O . ALA A 1 93 ? -43.806 8.901 40.486 1.00 49.69 93 ALA A O 1
ATOM 728 N N . ASP A 1 94 ? -42.829 10.411 39.074 1.00 47.47 94 ASP A N 1
ATOM 729 C CA . ASP A 1 94 ? -42.951 11.743 39.700 1.00 47.47 94 ASP A CA 1
ATOM 730 C C . ASP A 1 94 ? -41.566 12.420 39.569 1.00 47.47 94 ASP A C 1
ATOM 732 O O . ASP A 1 94 ? -40.545 11.832 39.904 1.00 47.47 94 ASP A O 1
ATOM 736 N N . GLY A 1 95 ? -41.374 13.604 38.989 1.00 41.41 95 GLY A N 1
ATOM 737 C CA . GLY A 1 95 ? -42.305 14.691 38.714 1.00 41.41 95 GLY A CA 1
ATOM 738 C C . GLY A 1 95 ? -41.919 15.922 39.539 1.00 41.41 95 GLY A C 1
ATOM 739 O O . GLY A 1 95 ? -42.483 16.110 40.605 1.00 41.41 95 GLY A O 1
ATOM 740 N N . ASN A 1 96 ? -41.025 16.767 38.995 1.00 43.06 96 ASN A N 1
ATOM 741 C CA . ASN A 1 96 ? -40.706 18.150 39.423 1.00 43.06 96 ASN A CA 1
ATOM 742 C C . ASN A 1 96 ? -40.118 18.275 40.862 1.00 43.06 96 ASN A C 1
ATOM 744 O O . ASN A 1 96 ? -40.165 17.342 41.641 1.00 43.06 96 ASN A O 1
ATOM 748 N N . THR A 1 97 ? -39.461 19.332 41.342 1.00 40.47 97 THR A N 1
ATOM 749 C CA . THR A 1 97 ? -39.307 20.737 40.956 1.00 40.47 97 THR A CA 1
ATOM 750 C C . THR A 1 97 ? -38.038 21.274 41.652 1.00 40.47 97 THR A C 1
ATOM 752 O O . THR A 1 97 ? -37.493 20.655 42.559 1.00 40.47 97 THR A O 1
ATOM 755 N N . SER A 1 98 ? -37.596 22.429 41.185 1.00 43.81 98 SER A N 1
ATOM 756 C CA . SER A 1 98 ? -36.428 23.246 41.504 1.00 43.81 98 SER A CA 1
ATOM 757 C C . SER A 1 98 ? -36.189 23.691 42.965 1.00 43.81 98 SER A C 1
ATOM 759 O O . SER A 1 98 ? -37.123 23.799 43.750 1.00 43.81 98 SER A O 1
ATOM 761 N N . THR A 1 99 ? -34.932 24.118 43.177 1.00 42.03 99 THR A N 1
ATOM 762 C CA . THR A 1 99 ? -34.422 25.273 43.968 1.00 42.03 99 THR A CA 1
ATOM 763 C C . THR A 1 99 ? -34.452 25.303 45.506 1.00 42.03 99 THR A C 1
ATOM 765 O O . THR A 1 99 ? -35.490 25.167 46.140 1.00 42.03 99 THR A O 1
ATOM 768 N N . ASP A 1 100 ? -33.269 25.678 46.009 1.00 41.94 100 ASP A N 1
ATOM 769 C CA . ASP A 1 100 ? -32.957 26.592 47.117 1.00 41.94 100 ASP A CA 1
ATOM 770 C C . ASP A 1 100 ? -32.438 26.051 48.457 1.00 41.94 100 ASP A C 1
ATOM 772 O O . ASP A 1 100 ? -32.904 25.077 49.046 1.00 41.94 100 ASP A O 1
ATOM 776 N N . ASP A 1 101 ? -31.387 26.760 48.869 1.00 49.12 101 ASP A N 1
ATOM 777 C CA . ASP A 1 101 ? -30.478 26.592 49.986 1.00 49.12 101 ASP A CA 1
ATOM 778 C C . ASP A 1 101 ? -31.163 26.811 51.335 1.00 49.12 101 ASP A C 1
ATOM 780 O O . ASP A 1 101 ? -31.770 27.860 51.524 1.00 49.12 101 ASP A O 1
ATOM 784 N N . ILE A 1 102 ? -30.954 25.916 52.313 1.00 57.72 102 ILE A N 1
ATOM 785 C CA . ILE A 1 102 ? -30.960 26.285 53.739 1.00 57.72 102 ILE A CA 1
ATOM 786 C C . ILE A 1 102 ? -29.899 25.478 54.500 1.00 57.72 102 ILE A C 1
ATOM 788 O O . ILE A 1 102 ? -29.907 24.250 54.575 1.00 57.72 102 ILE A O 1
ATOM 792 N N . GLU A 1 103 ? -28.997 26.245 55.093 1.00 48.84 103 GLU A N 1
ATOM 793 C CA . GLU A 1 103 ? -27.976 25.917 56.074 1.00 48.84 103 GLU A CA 1
ATOM 794 C C . GLU A 1 103 ? -28.629 25.616 57.439 1.00 48.84 103 GLU A C 1
ATOM 796 O O . GLU A 1 103 ? -29.375 26.443 57.955 1.00 48.84 103 GLU A O 1
ATOM 801 N N . THR A 1 104 ? -28.364 24.464 58.071 1.00 52.19 104 THR A N 1
ATOM 802 C CA . THR A 1 104 ? -28.527 24.316 59.534 1.00 52.19 104 THR A CA 1
ATOM 803 C C . THR A 1 104 ? -27.605 23.233 60.096 1.00 52.19 104 THR A C 1
ATOM 805 O O . THR A 1 104 ? -27.675 22.055 59.751 1.00 52.19 104 THR A O 1
ATOM 808 N N . SER A 1 105 ? -26.750 23.674 61.013 1.00 51.50 105 SER A N 1
ATOM 809 C CA . SER A 1 105 ? -25.865 22.907 61.881 1.00 51.50 105 SER A CA 1
ATOM 810 C C . SER A 1 105 ? -26.615 22.218 63.027 1.00 51.50 105 SER A C 1
ATOM 812 O O . SER A 1 105 ? -27.207 22.925 63.837 1.00 51.50 105 SER A O 1
ATOM 814 N N . VAL A 1 106 ? -26.486 20.894 63.193 1.00 46.88 106 VAL A N 1
ATOM 815 C CA . VAL A 1 106 ? -26.552 20.213 64.508 1.00 46.88 106 VAL A CA 1
ATOM 816 C C . VAL A 1 106 ? -25.710 18.924 64.469 1.00 46.88 106 VAL A C 1
ATOM 818 O O . VAL A 1 106 ? -25.757 18.153 63.517 1.00 46.88 106 VAL A O 1
ATOM 821 N N . SER A 1 107 ? -24.942 18.701 65.531 1.00 45.09 107 SER A N 1
ATOM 822 C CA . SER A 1 107 ? -24.127 17.524 65.875 1.00 45.09 107 SER A CA 1
ATOM 823 C C . SER A 1 107 ? -24.238 17.342 67.404 1.00 45.09 107 SER A C 1
ATOM 825 O O . SER A 1 107 ? -24.599 18.328 68.055 1.00 45.09 107 SER A O 1
ATOM 827 N N . PRO A 1 108 ? -23.811 16.239 68.060 1.00 63.34 108 PRO A N 1
ATOM 828 C CA . PRO A 1 108 ? -23.778 14.799 67.721 1.00 63.34 108 PRO A CA 1
ATOM 829 C C . PRO A 1 108 ? -24.414 13.911 68.829 1.00 63.34 108 PRO A C 1
ATOM 831 O O . PRO A 1 108 ? -24.506 14.368 69.961 1.00 63.34 108 PRO A O 1
ATOM 834 N N . GLN A 1 109 ? -24.743 12.633 68.534 1.00 42.16 109 GLN A N 1
ATOM 835 C CA . GLN A 1 109 ? -24.869 11.437 69.435 1.00 42.16 109 GLN A CA 1
ATOM 836 C C . GLN A 1 109 ? -25.859 10.420 68.798 1.00 42.16 109 GLN A C 1
ATOM 838 O O . GLN A 1 109 ? -26.834 10.862 68.211 1.00 42.16 109 GLN A O 1
ATOM 843 N N . THR A 1 110 ? -25.768 9.078 68.785 1.00 39.81 110 THR A N 1
ATOM 844 C CA . THR A 1 110 ? -24.934 8.025 69.401 1.00 39.81 110 THR A CA 1
ATOM 845 C C . THR A 1 110 ? -25.118 6.715 68.581 1.00 39.81 110 THR A C 1
ATOM 847 O O . THR A 1 110 ? -26.152 6.516 67.955 1.00 39.81 110 THR A O 1
ATOM 850 N N . GLN A 1 111 ? -24.095 5.849 68.599 1.00 49.72 111 GLN A N 1
ATOM 851 C CA . GLN A 1 111 ? -23.958 4.425 68.183 1.00 49.72 111 GLN A CA 1
ATOM 852 C C . GLN A 1 111 ? -25.210 3.495 68.279 1.00 49.72 111 GLN A C 1
ATOM 854 O O . GLN A 1 111 ? -26.064 3.774 69.115 1.00 49.72 111 GLN A O 1
ATOM 859 N N . PRO A 1 112 ? -25.313 2.356 67.523 1.00 54.03 112 PRO A N 1
ATOM 860 C CA . PRO A 1 112 ? -24.319 1.266 67.545 1.00 54.03 112 PRO A CA 1
ATOM 861 C C . PRO A 1 112 ? -23.990 0.530 66.223 1.00 54.03 112 PRO A C 1
ATOM 863 O O . PRO A 1 112 ? -24.837 0.192 65.406 1.00 54.03 112 PRO A O 1
ATOM 866 N N . SER A 1 113 ? -22.697 0.210 66.100 1.00 52.66 113 SER A N 1
ATOM 867 C CA . SER A 1 113 ? -22.140 -1.101 65.729 1.00 52.66 113 SER A CA 1
ATOM 868 C C . SER A 1 113 ? -23.021 -2.054 64.898 1.00 52.66 113 SER A C 1
ATOM 870 O O . SER A 1 113 ? -23.715 -2.911 65.444 1.00 52.66 113 SER A O 1
ATOM 872 N N . SER A 1 114 ? -22.810 -2.060 63.581 1.00 52.72 114 SER A N 1
ATOM 873 C CA . SER A 1 114 ? -22.733 -3.322 62.838 1.00 52.72 114 SER A CA 1
ATOM 874 C C . SER A 1 114 ? -21.507 -3.283 61.926 1.00 52.72 114 SER A C 1
ATOM 876 O O . SER A 1 114 ? -21.485 -2.691 60.850 1.00 52.72 114 SER A O 1
ATOM 878 N N . ASN A 1 115 ? -20.422 -3.882 62.414 1.00 52.12 115 ASN A N 1
ATOM 879 C CA . ASN A 1 115 ? -19.202 -4.087 61.648 1.00 52.12 115 ASN A CA 1
ATOM 880 C C . ASN A 1 115 ? -19.436 -5.205 60.627 1.00 52.12 115 ASN A C 1
ATOM 882 O O . ASN A 1 115 ? -18.945 -6.317 60.799 1.00 52.12 115 ASN A O 1
ATOM 886 N N . HIS A 1 116 ? -20.165 -4.920 59.549 1.00 48.91 116 HIS A N 1
ATOM 887 C CA . HIS A 1 116 ? -20.000 -5.693 58.327 1.00 48.91 116 HIS A CA 1
ATOM 888 C C . HIS A 1 116 ? -18.864 -5.034 57.549 1.00 48.91 116 HIS A C 1
ATOM 890 O O . HIS A 1 116 ? -19.063 -4.120 56.750 1.00 48.91 116 HIS A O 1
ATOM 896 N N . SER A 1 117 ? -17.639 -5.469 57.840 1.00 51.78 117 SER A N 1
ATOM 897 C CA . SER A 1 117 ? -16.442 -5.163 57.062 1.00 51.78 117 SER A CA 1
ATOM 898 C C . SER A 1 117 ? -16.580 -5.801 55.678 1.00 51.78 117 SER A C 1
ATOM 900 O O . SER A 1 117 ? -15.963 -6.811 55.348 1.00 51.78 117 SER A O 1
ATOM 902 N N . ILE A 1 118 ? -17.444 -5.216 54.845 1.00 55.09 118 ILE A N 1
ATOM 903 C CA . ILE A 1 118 ? -17.505 -5.502 53.420 1.00 55.09 118 ILE A CA 1
ATOM 904 C C . ILE A 1 118 ? -16.109 -5.204 52.892 1.00 55.09 118 ILE A C 1
ATOM 906 O O . ILE A 1 118 ? -15.631 -4.073 52.936 1.00 55.09 118 ILE A O 1
ATOM 910 N N . SER A 1 119 ? -15.435 -6.270 52.476 1.00 55.25 119 SER A N 1
ATOM 911 C CA . SER A 1 119 ? -14.086 -6.298 51.932 1.00 55.25 119 SER A CA 1
ATOM 912 C C . SER A 1 119 ? -13.928 -5.282 50.790 1.00 55.25 119 SER A C 1
ATOM 914 O O . SER A 1 119 ? -14.060 -5.597 49.608 1.00 55.25 119 SER A O 1
ATOM 916 N N . VAL A 1 120 ? -13.570 -4.041 51.136 1.00 55.53 120 VAL A N 1
ATOM 917 C CA . VAL A 1 120 ? -13.143 -2.984 50.197 1.00 55.53 120 VAL A CA 1
ATOM 918 C C . VAL A 1 120 ? -11.872 -3.411 49.437 1.00 55.53 120 VAL A C 1
ATOM 920 O O . VAL A 1 120 ? -11.498 -2.818 48.423 1.00 55.53 120 VAL A O 1
ATOM 923 N N . ARG A 1 121 ? -11.217 -4.495 49.875 1.00 50.84 121 ARG A N 1
ATOM 924 C CA . ARG A 1 121 ? -10.024 -5.056 49.239 1.00 50.84 121 ARG A CA 1
ATOM 925 C C . ARG A 1 121 ? -10.318 -5.736 47.894 1.00 50.84 121 ARG A C 1
ATOM 927 O O . ARG A 1 121 ? -9.474 -5.644 47.008 1.00 50.84 121 ARG A O 1
ATOM 934 N N . ASN A 1 122 ? -11.519 -6.287 47.681 1.00 52.88 122 ASN A N 1
ATOM 935 C CA . ASN A 1 122 ? -11.843 -7.021 46.444 1.00 52.88 122 ASN A CA 1
ATOM 936 C C . ASN A 1 122 ? -12.247 -6.125 45.255 1.00 52.88 122 ASN A C 1
ATOM 938 O O . ASN A 1 122 ? -12.027 -6.493 44.102 1.00 52.88 122 ASN A O 1
ATOM 942 N N . VAL A 1 123 ? -12.760 -4.909 45.485 1.00 56.03 123 VAL A N 1
ATOM 943 C CA . VAL A 1 123 ? -13.188 -4.009 44.388 1.00 56.03 123 VAL A CA 1
ATOM 944 C C . VAL A 1 123 ? -11.991 -3.441 43.610 1.00 56.03 123 VAL A C 1
ATOM 946 O O . VAL A 1 123 ? -12.057 -3.214 42.399 1.00 56.03 123 VAL A O 1
ATOM 949 N N . ARG A 1 124 ? -10.849 -3.236 44.279 1.00 53.91 124 ARG A N 1
ATOM 950 C CA . ARG A 1 124 ? -9.648 -2.666 43.645 1.00 53.91 124 ARG A CA 1
ATOM 951 C C . ARG A 1 124 ? -8.919 -3.675 42.743 1.00 53.91 124 ARG A C 1
ATOM 953 O O . ARG A 1 124 ? -8.216 -3.261 41.821 1.00 53.91 124 ARG A O 1
ATOM 960 N N . GLU A 1 125 ? -9.103 -4.973 42.968 1.00 54.25 125 GLU A N 1
ATOM 961 C CA . GLU A 1 125 ? -8.433 -6.035 42.210 1.00 54.25 125 GLU A CA 1
ATOM 962 C C . GLU A 1 125 ? -9.191 -6.405 40.922 1.00 54.25 125 GLU A C 1
ATOM 964 O O . GLU A 1 125 ? -8.575 -6.519 39.859 1.00 54.25 125 GLU A O 1
ATOM 969 N N . ILE A 1 126 ? -10.530 -6.412 40.963 1.00 57.56 126 ILE A N 1
ATOM 970 C CA . ILE A 1 126 ? -11.403 -6.615 39.786 1.00 57.56 126 ILE A CA 1
ATOM 971 C C . ILE A 1 126 ? -11.199 -5.507 38.733 1.00 57.56 126 ILE A C 1
ATOM 973 O O . ILE A 1 126 ? -11.187 -5.759 37.526 1.00 57.56 126 ILE A O 1
ATOM 977 N N . ASN A 1 127 ? -10.938 -4.270 39.165 1.00 56.84 127 ASN A N 1
ATOM 978 C CA . ASN A 1 127 ? -10.688 -3.160 38.240 1.00 56.84 127 ASN A CA 1
ATOM 979 C C . ASN A 1 127 ? -9.333 -3.265 37.509 1.00 56.84 127 ASN A C 1
ATOM 981 O O . ASN A 1 127 ? -9.190 -2.756 36.393 1.00 56.84 127 ASN A O 1
ATOM 985 N N . ARG A 1 128 ? -8.331 -3.951 38.082 1.00 61.47 128 ARG A N 1
ATOM 986 C CA . ARG A 1 128 ? -6.998 -4.095 37.463 1.00 61.47 128 ARG A CA 1
ATOM 987 C C . ARG A 1 128 ? -6.979 -5.118 36.327 1.00 61.47 128 ARG A C 1
ATOM 989 O O . ARG A 1 128 ? -6.284 -4.905 35.329 1.00 61.47 128 ARG A O 1
ATOM 996 N N . THR A 1 129 ? -7.747 -6.197 36.439 1.00 63.69 129 THR A N 1
ATOM 997 C CA . THR A 1 129 ? -7.848 -7.229 35.395 1.00 63.69 129 THR A CA 1
ATOM 998 C C . THR A 1 129 ? -8.627 -6.722 34.177 1.00 63.69 129 THR A C 1
ATOM 1000 O O . THR A 1 129 ? -8.169 -6.894 33.043 1.00 63.69 129 THR A O 1
ATOM 1003 N N . GLY A 1 130 ? -9.721 -5.978 34.387 1.00 69.50 130 GLY A N 1
ATOM 1004 C CA . GLY A 1 130 ? -10.513 -5.373 33.307 1.00 69.50 130 GLY A CA 1
ATOM 1005 C C . GLY A 1 130 ? -9.737 -4.358 32.452 1.00 69.50 130 GLY A C 1
ATOM 1006 O O . GLY A 1 130 ? -9.814 -4.380 31.218 1.00 69.50 130 GLY A O 1
ATOM 1007 N N . LEU A 1 131 ? -8.918 -3.506 33.081 1.00 73.31 131 LEU A N 1
ATOM 1008 C CA . LEU A 1 131 ? -8.054 -2.544 32.379 1.00 73.31 131 LEU A CA 1
ATOM 1009 C C . LEU A 1 131 ? -6.975 -3.234 31.527 1.00 73.31 131 LEU A C 1
ATOM 1011 O O . LEU A 1 131 ? -6.729 -2.816 30.391 1.00 73.31 131 LEU A O 1
ATOM 1015 N N . ARG A 1 132 ? -6.369 -4.322 32.027 1.00 72.12 132 ARG A N 1
ATOM 1016 C CA . ARG A 1 132 ? -5.376 -5.113 31.275 1.00 72.12 132 ARG A CA 1
ATOM 1017 C C . ARG A 1 132 ? -5.984 -5.754 30.027 1.00 72.12 132 ARG A C 1
ATOM 1019 O O . ARG A 1 132 ? -5.427 -5.598 28.940 1.00 72.12 132 ARG A O 1
ATOM 1026 N N . LEU A 1 133 ? -7.154 -6.382 30.154 1.00 74.44 133 LEU A N 1
ATOM 1027 C CA . LEU A 1 133 ? -7.888 -6.976 29.028 1.00 74.44 133 LEU A CA 1
ATOM 1028 C C . LEU A 1 133 ? -8.275 -5.926 27.974 1.00 74.44 133 LEU A C 1
ATOM 1030 O O . LEU A 1 133 ? -8.124 -6.158 26.770 1.00 74.44 133 LEU A O 1
ATOM 1034 N N . ARG A 1 134 ? -8.731 -4.741 28.403 1.00 77.94 134 ARG A N 1
ATOM 1035 C CA . ARG A 1 134 ? -9.074 -3.636 27.492 1.00 77.94 134 ARG A CA 1
ATOM 1036 C C . ARG A 1 134 ? -7.852 -3.126 26.723 1.00 77.94 134 ARG A C 1
ATOM 1038 O O . ARG A 1 134 ? -7.934 -2.977 25.501 1.00 77.94 134 ARG A O 1
ATOM 1045 N N . ASN A 1 135 ? -6.722 -2.918 27.400 1.00 79.94 135 ASN A N 1
ATOM 1046 C CA . ASN A 1 135 ? -5.471 -2.499 26.760 1.00 79.94 135 ASN A CA 1
ATOM 1047 C C . ASN A 1 135 ? -4.944 -3.557 25.782 1.00 79.94 135 ASN A C 1
ATOM 1049 O O . ASN A 1 135 ? -4.496 -3.215 24.687 1.00 79.94 135 ASN A O 1
ATOM 1053 N N . GLN A 1 136 ? -5.063 -4.842 26.119 1.00 77.88 136 GLN A N 1
ATOM 1054 C CA . GLN A 1 136 ? -4.653 -5.938 25.240 1.00 77.88 136 GLN A CA 1
ATOM 1055 C C . GLN A 1 136 ? -5.507 -6.002 23.963 1.00 77.88 136 GLN A C 1
ATOM 1057 O O . GLN A 1 136 ? -4.967 -6.147 22.865 1.00 77.88 136 GLN A O 1
ATOM 1062 N N . ARG A 1 137 ? -6.831 -5.813 24.076 1.00 79.69 137 ARG A N 1
ATOM 1063 C CA . ARG A 1 137 ? -7.738 -5.726 22.916 1.00 79.69 137 ARG A CA 1
ATOM 1064 C C . ARG A 1 137 ? -7.402 -4.536 22.016 1.00 79.69 137 ARG A C 1
ATOM 1066 O O . ARG A 1 137 ? -7.390 -4.690 20.795 1.00 79.69 137 ARG A O 1
ATOM 1073 N N . LEU A 1 138 ? -7.114 -3.369 22.598 1.00 82.25 138 LEU A N 1
ATOM 1074 C CA . LEU A 1 138 ? -6.719 -2.181 21.837 1.00 82.25 138 LEU A CA 1
ATOM 1075 C C . LEU A 1 138 ? -5.397 -2.417 21.095 1.00 82.25 138 LEU A C 1
ATOM 1077 O O . LEU A 1 138 ? -5.324 -2.181 19.891 1.00 82.25 138 LEU A O 1
ATOM 1081 N N . ARG A 1 139 ? -4.390 -2.965 21.786 1.00 80.50 139 ARG A N 1
ATOM 1082 C CA . ARG A 1 139 ? -3.087 -3.297 21.199 1.00 80.50 139 ARG A CA 1
ATOM 1083 C C . ARG A 1 139 ? -3.235 -4.275 20.034 1.00 80.50 139 ARG A C 1
ATOM 1085 O O . ARG A 1 139 ? -2.717 -4.006 18.958 1.00 80.50 139 ARG A O 1
ATOM 1092 N N . ARG A 1 140 ? -4.025 -5.343 20.201 1.00 80.94 140 ARG A N 1
ATOM 1093 C CA . ARG A 1 140 ? -4.293 -6.329 19.139 1.00 80.94 140 ARG A CA 1
ATOM 1094 C C . ARG A 1 140 ? -4.966 -5.703 17.914 1.00 80.94 140 ARG A C 1
ATOM 1096 O O . ARG A 1 140 ? -4.606 -6.049 16.795 1.00 80.94 140 ARG A O 1
ATOM 1103 N N . ARG A 1 141 ? -5.907 -4.770 18.105 1.00 83.06 141 ARG A N 1
ATOM 1104 C CA . ARG A 1 141 ? -6.549 -4.040 16.995 1.00 83.06 141 ARG A CA 1
ATOM 1105 C C . ARG A 1 141 ? -5.564 -3.153 16.239 1.00 83.06 141 ARG A C 1
ATOM 1107 O O . ARG A 1 141 ? -5.581 -3.164 15.014 1.00 83.06 141 ARG A O 1
ATOM 1114 N N . ILE A 1 142 ? -4.704 -2.423 16.951 1.00 85.88 142 ILE A N 1
ATOM 1115 C CA . ILE A 1 142 ? -3.673 -1.575 16.333 1.00 85.88 142 ILE A CA 1
ATOM 1116 C C . ILE A 1 142 ? -2.684 -2.440 15.549 1.00 85.88 142 ILE A C 1
ATOM 1118 O O . ILE A 1 142 ? -2.428 -2.162 14.382 1.00 85.88 142 ILE A O 1
ATOM 1122 N N . THR A 1 143 ? -2.184 -3.525 16.148 1.00 83.50 143 THR A N 1
ATOM 1123 C CA . THR A 1 143 ? -1.277 -4.461 15.471 1.00 83.50 143 THR A CA 1
ATOM 1124 C C . THR A 1 143 ? -1.923 -5.070 14.229 1.00 83.50 143 THR A C 1
ATOM 1126 O O . THR A 1 143 ? -1.278 -5.129 13.190 1.00 83.50 143 THR A O 1
ATOM 1129 N N . LEU A 1 144 ? -3.202 -5.458 14.296 1.00 82.12 144 LEU A N 1
ATOM 1130 C CA . LEU A 1 144 ? -3.933 -5.974 13.137 1.00 82.12 144 LEU A CA 1
ATOM 1131 C C . LEU A 1 144 ? -4.115 -4.907 12.047 1.00 82.12 144 LEU A C 1
ATOM 1133 O O . LEU A 1 144 ? -3.976 -5.221 10.873 1.00 82.12 144 LEU A O 1
ATOM 1137 N N . MET A 1 145 ? -4.368 -3.648 12.409 1.00 85.44 145 MET A N 1
ATOM 1138 C CA . MET A 1 145 ? -4.474 -2.553 11.439 1.00 85.44 145 MET A CA 1
ATOM 1139 C C . MET A 1 145 ? -3.146 -2.307 10.713 1.00 85.44 145 MET A C 1
ATOM 1141 O O . MET A 1 145 ? -3.120 -2.282 9.485 1.00 85.44 145 MET A O 1
ATOM 1145 N N . VAL A 1 146 ? -2.046 -2.164 11.463 1.00 85.38 146 VAL A N 1
ATOM 1146 C CA . VAL A 1 146 ? -0.698 -1.994 10.891 1.00 85.38 146 VAL A CA 1
ATOM 1147 C C . VAL A 1 146 ? -0.342 -3.199 10.025 1.00 85.38 146 VAL A C 1
ATOM 1149 O O . VAL A 1 146 ? 0.183 -3.041 8.930 1.00 85.38 146 VAL A O 1
ATOM 1152 N N . PHE A 1 147 ? -0.694 -4.404 10.466 1.00 82.62 147 PHE A N 1
ATOM 1153 C CA . PHE A 1 147 ? -0.492 -5.618 9.688 1.00 82.62 147 PHE A CA 1
ATOM 1154 C C . PHE A 1 147 ? -1.227 -5.587 8.346 1.00 82.62 147 PHE A C 1
ATOM 1156 O O . PHE A 1 147 ? -0.602 -5.827 7.318 1.00 82.62 147 PHE A O 1
ATOM 1163 N N . VAL A 1 148 ? -2.525 -5.261 8.336 1.00 85.44 148 VAL A N 1
ATOM 1164 C CA . VAL A 1 148 ? -3.309 -5.174 7.094 1.00 85.44 148 VAL A CA 1
ATOM 1165 C C . VAL A 1 148 ? -2.710 -4.123 6.153 1.00 85.44 148 VAL A C 1
ATOM 1167 O O . VAL A 1 148 ? -2.608 -4.382 4.958 1.00 85.44 148 VAL A O 1
ATOM 1170 N N . MET A 1 149 ? -2.228 -2.986 6.673 1.00 87.06 149 MET A N 1
ATOM 1171 C CA . MET A 1 149 ? -1.516 -1.984 5.863 1.00 87.06 149 MET A CA 1
ATOM 1172 C C . MET A 1 149 ? -0.272 -2.551 5.190 1.00 87.06 149 MET A C 1
ATOM 1174 O O . MET A 1 149 ? -0.121 -2.428 3.974 1.00 87.06 149 MET A O 1
ATOM 1178 N N . VAL A 1 150 ? 0.603 -3.198 5.960 1.00 86.12 150 VAL A N 1
ATOM 1179 C CA . VAL A 1 150 ? 1.845 -3.751 5.413 1.00 86.12 150 VAL A CA 1
ATOM 1180 C C . VAL A 1 150 ? 1.543 -4.887 4.431 1.00 86.12 150 VAL A C 1
ATOM 1182 O O . VAL A 1 150 ? 2.162 -4.962 3.373 1.00 86.12 150 VAL A O 1
ATOM 1185 N N . PHE A 1 151 ? 0.558 -5.736 4.726 1.00 83.56 151 PHE A N 1
ATOM 1186 C CA . PHE A 1 151 ? 0.152 -6.828 3.844 1.00 83.56 151 PHE A CA 1
ATOM 1187 C C . PHE A 1 151 ? -0.361 -6.318 2.492 1.00 83.56 151 PHE A C 1
ATOM 1189 O O . PHE A 1 151 ? 0.087 -6.780 1.444 1.00 83.56 151 PHE A O 1
ATOM 1196 N N . VAL A 1 152 ? -1.248 -5.321 2.493 1.00 86.75 152 VAL A N 1
ATOM 1197 C CA . VAL A 1 152 ? -1.764 -4.747 1.244 1.00 86.75 152 VAL A CA 1
ATOM 1198 C C . VAL A 1 152 ? -0.676 -3.980 0.485 1.00 86.75 152 VAL A C 1
ATOM 1200 O O . VAL A 1 152 ? -0.607 -4.071 -0.744 1.00 86.75 152 VAL A O 1
ATOM 1203 N N . SER A 1 153 ? 0.236 -3.311 1.197 1.00 86.25 153 SER A N 1
ATOM 1204 C CA . SER A 1 153 ? 1.439 -2.731 0.590 1.00 86.25 153 SER A CA 1
ATOM 1205 C C . SER A 1 153 ? 2.290 -3.778 -0.117 1.00 86.25 153 SER A C 1
ATOM 1207 O O . SER A 1 153 ? 2.718 -3.545 -1.246 1.00 86.25 153 SER A O 1
ATOM 1209 N N . MET A 1 154 ? 2.489 -4.948 0.491 1.00 83.69 154 MET A N 1
ATOM 1210 C CA . MET A 1 154 ? 3.239 -6.041 -0.128 1.00 83.69 154 MET A CA 1
ATOM 1211 C C . MET A 1 154 ? 2.568 -6.569 -1.388 1.00 83.69 154 MET A C 1
ATOM 1213 O O . MET A 1 154 ? 3.225 -6.672 -2.422 1.00 83.69 154 MET A O 1
ATOM 1217 N N . LEU A 1 155 ? 1.261 -6.834 -1.339 1.00 83.75 155 LEU A N 1
ATOM 1218 C CA . LEU A 1 155 ? 0.504 -7.274 -2.515 1.00 83.75 155 LEU A CA 1
ATOM 1219 C C . LEU A 1 155 ? 0.557 -6.253 -3.657 1.00 83.75 155 LEU A C 1
ATOM 1221 O O . LEU A 1 155 ? 0.587 -6.632 -4.823 1.00 83.75 155 LEU A O 1
ATOM 1225 N N . SER A 1 156 ? 0.615 -4.965 -3.324 1.00 87.12 156 SER A N 1
ATOM 1226 C CA . SER A 1 156 ? 0.681 -3.880 -4.304 1.00 87.12 156 SER A CA 1
ATOM 1227 C C . SER A 1 156 ? 2.083 -3.688 -4.896 1.00 87.12 156 SER A C 1
ATOM 1229 O O . SER A 1 156 ? 2.215 -3.297 -6.058 1.00 87.12 156 SER A O 1
ATOM 1231 N N . LEU A 1 157 ? 3.134 -3.952 -4.111 1.00 83.75 157 LEU A N 1
ATOM 1232 C CA . LEU A 1 157 ? 4.539 -3.763 -4.491 1.00 83.75 157 LEU A CA 1
ATOM 1233 C C . LEU A 1 157 ? 5.138 -4.975 -5.213 1.00 83.75 157 LEU A C 1
ATOM 1235 O O . LEU A 1 157 ? 5.905 -4.789 -6.162 1.00 83.75 157 LEU A O 1
ATOM 1239 N N . CYS A 1 158 ? 4.784 -6.194 -4.794 1.00 83.06 158 CYS A N 1
ATOM 1240 C CA . CYS A 1 158 ? 5.340 -7.439 -5.330 1.00 83.06 158 CYS A CA 1
ATOM 1241 C C . CYS A 1 158 ? 5.238 -7.539 -6.862 1.00 83.06 158 CYS A C 1
ATOM 1243 O O . CYS A 1 158 ? 6.271 -7.745 -7.508 1.00 83.06 158 CYS A O 1
ATOM 1245 N N . PRO A 1 159 ? 4.062 -7.328 -7.487 1.00 84.44 159 PRO A N 1
ATOM 1246 C CA . PRO A 1 159 ? 3.935 -7.438 -8.937 1.00 84.44 159 PRO A CA 1
ATOM 1247 C C . PRO A 1 159 ? 4.857 -6.463 -9.672 1.00 84.44 159 PRO A C 1
ATOM 1249 O O . PRO A 1 159 ? 5.576 -6.857 -10.583 1.00 84.44 159 PRO A O 1
ATOM 1252 N N . ASN A 1 160 ? 4.933 -5.211 -9.214 1.00 83.12 160 ASN A N 1
ATOM 1253 C CA . ASN A 1 160 ? 5.796 -4.192 -9.815 1.00 83.12 160 ASN A CA 1
ATOM 1254 C C . ASN A 1 160 ? 7.285 -4.578 -9.720 1.00 83.12 160 ASN A C 1
ATOM 1256 O O . ASN A 1 160 ? 8.041 -4.400 -10.676 1.00 83.12 160 ASN A O 1
ATOM 1260 N N . THR A 1 161 ? 7.713 -5.158 -8.593 1.00 81.06 161 THR A N 1
ATOM 1261 C CA . THR A 1 161 ? 9.093 -5.651 -8.451 1.00 81.06 161 THR A CA 1
ATOM 1262 C C . THR A 1 161 ? 9.401 -6.828 -9.373 1.00 81.06 161 THR A C 1
ATOM 1264 O O . THR A 1 161 ? 10.451 -6.823 -10.012 1.00 81.06 161 THR A O 1
ATOM 1267 N N . ILE A 1 162 ? 8.476 -7.784 -9.516 1.00 82.56 162 ILE A N 1
ATOM 1268 C CA . ILE A 1 162 ? 8.638 -8.944 -10.405 1.00 82.56 162 ILE A CA 1
ATOM 1269 C C . ILE A 1 162 ? 8.736 -8.484 -11.861 1.00 82.56 162 ILE A C 1
ATOM 1271 O O . ILE A 1 162 ? 9.626 -8.918 -12.584 1.00 82.56 162 ILE A O 1
ATOM 1275 N N . ILE A 1 163 ? 7.880 -7.546 -12.273 1.00 82.88 163 ILE A N 1
ATOM 1276 C CA . ILE A 1 163 ? 7.872 -6.987 -13.630 1.00 82.88 163 ILE A CA 1
ATOM 1277 C C . ILE A 1 163 ? 9.198 -6.303 -13.959 1.00 82.88 163 ILE A C 1
ATOM 1279 O O . ILE A 1 163 ? 9.772 -6.551 -15.017 1.00 82.88 163 ILE A O 1
ATOM 1283 N N . LYS A 1 164 ? 9.709 -5.465 -13.050 1.00 77.44 164 LYS A N 1
ATOM 1284 C CA . LYS A 1 164 ? 10.997 -4.775 -13.227 1.00 77.44 164 LYS A CA 1
ATOM 1285 C C . LYS A 1 164 ? 12.181 -5.734 -13.231 1.00 77.44 164 LYS A C 1
ATOM 1287 O O . LYS A 1 164 ? 13.169 -5.495 -13.919 1.00 77.44 164 LYS A O 1
ATOM 1292 N N . MET A 1 165 ? 12.102 -6.815 -12.463 1.00 77.50 165 MET A N 1
ATOM 1293 C CA . MET A 1 165 ? 13.124 -7.853 -12.488 1.00 77.50 165 MET A CA 1
ATOM 1294 C C . MET A 1 165 ? 13.085 -8.605 -13.823 1.00 77.50 165 MET A C 1
ATOM 1296 O O . MET A 1 165 ? 14.119 -8.719 -14.479 1.00 77.50 165 MET A O 1
ATOM 1300 N N . ALA A 1 166 ? 11.899 -9.019 -14.275 1.00 80.69 166 ALA A N 1
ATOM 1301 C CA . ALA A 1 166 ? 11.699 -9.675 -15.564 1.00 80.69 166 ALA A CA 1
ATOM 1302 C C . ALA A 1 166 ? 12.160 -8.794 -16.740 1.00 80.69 166 ALA A C 1
ATOM 1304 O O . ALA A 1 166 ? 12.850 -9.291 -17.627 1.00 80.69 166 ALA A O 1
ATOM 1305 N N . SER A 1 167 ? 11.882 -7.483 -16.698 1.00 76.44 167 SER A N 1
ATOM 1306 C CA . SER A 1 167 ? 12.322 -6.519 -17.724 1.00 76.44 167 SER A CA 1
ATOM 1307 C C . SER A 1 167 ? 13.832 -6.390 -17.821 1.00 76.44 167 SER A C 1
ATOM 1309 O O . SER A 1 167 ? 14.384 -6.181 -18.898 1.00 76.44 167 SER A O 1
ATOM 1311 N N . SER A 1 168 ? 14.514 -6.521 -16.683 1.00 72.38 168 SER A N 1
ATOM 1312 C CA . SER A 1 168 ? 15.970 -6.452 -16.631 1.00 72.38 168 SER A CA 1
ATOM 1313 C C . SER A 1 168 ? 16.650 -7.715 -17.169 1.00 72.38 168 SER A C 1
ATOM 1315 O O . SER A 1 168 ? 17.809 -7.649 -17.575 1.00 72.38 168 SER A O 1
ATOM 1317 N N . LEU A 1 169 ? 15.943 -8.851 -17.162 1.00 77.69 169 LEU A N 1
ATOM 1318 C CA . LEU A 1 169 ? 16.446 -10.159 -17.588 1.00 77.69 169 LEU A CA 1
ATOM 1319 C C . LEU A 1 169 ? 16.139 -10.452 -19.061 1.00 77.69 169 LEU A C 1
ATOM 1321 O O . LEU A 1 169 ? 16.988 -11.006 -19.752 1.00 77.69 169 LEU A O 1
ATOM 1325 N N . HIS A 1 170 ? 14.964 -10.056 -19.554 1.00 74.12 170 HIS A N 1
ATOM 1326 C CA . HIS A 1 170 ? 14.530 -10.308 -20.927 1.00 74.12 170 HIS A CA 1
ATOM 1327 C C . HIS A 1 170 ? 13.953 -9.039 -21.567 1.00 74.12 170 HIS A C 1
ATOM 1329 O O . HIS A 1 170 ? 13.150 -8.336 -20.956 1.00 74.12 170 HIS A O 1
ATOM 1335 N N . ARG A 1 171 ? 14.296 -8.777 -22.839 1.00 67.50 171 ARG A N 1
ATOM 1336 C CA . ARG A 1 171 ? 13.610 -7.777 -23.684 1.00 67.50 171 ARG A CA 1
ATOM 1337 C C . ARG A 1 171 ? 12.233 -8.307 -24.102 1.00 67.50 171 ARG A C 1
ATOM 1339 O O . ARG A 1 171 ? 12.042 -8.678 -25.253 1.00 67.50 171 ARG A O 1
ATOM 1346 N N . TYR A 1 172 ? 11.316 -8.430 -23.150 1.00 68.38 172 TYR A N 1
ATOM 1347 C CA . TYR A 1 172 ? 9.950 -8.873 -23.418 1.00 68.38 172 TYR A CA 1
ATOM 1348 C C . TYR A 1 172 ? 9.066 -7.673 -23.767 1.00 68.38 172 TYR A C 1
ATOM 1350 O O . TYR A 1 172 ? 9.124 -6.643 -23.092 1.00 68.38 172 TYR A O 1
ATOM 1358 N N . GLU A 1 173 ? 8.242 -7.806 -24.804 1.00 75.56 173 GLU A N 1
ATOM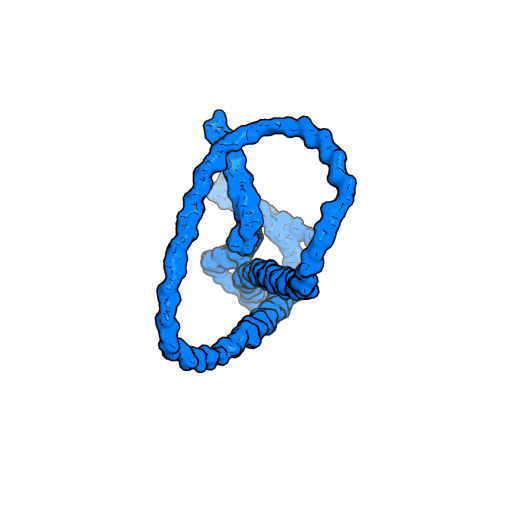 1359 C CA . GLU A 1 173 ? 7.168 -6.851 -25.068 1.00 75.56 173 GLU A CA 1
ATOM 1360 C C . GLU A 1 173 ? 6.085 -7.006 -23.995 1.00 75.56 173 GLU A C 1
ATOM 1362 O O . GLU A 1 173 ? 5.662 -8.116 -23.663 1.00 75.56 173 GLU A O 1
ATOM 1367 N N . TYR A 1 174 ? 5.680 -5.885 -23.398 1.00 73.06 174 TYR A N 1
ATOM 1368 C CA . TYR A 1 174 ? 4.784 -5.867 -22.247 1.00 73.06 174 TYR A CA 1
ATOM 1369 C C . TYR A 1 174 ? 3.319 -5.891 -22.692 1.00 73.06 174 TYR A C 1
ATOM 1371 O O . TYR A 1 174 ? 2.849 -4.890 -23.236 1.00 73.06 174 TYR A O 1
ATOM 1379 N N . PRO A 1 175 ? 2.554 -6.967 -22.430 1.00 81.50 175 PRO A N 1
ATOM 1380 C CA . PRO A 1 175 ? 1.119 -6.951 -22.683 1.00 81.50 175 PRO A CA 1
ATOM 1381 C C . PRO A 1 175 ? 0.409 -5.945 -21.763 1.00 81.50 175 PRO A C 1
ATOM 1383 O O . PRO A 1 175 ? 0.819 -5.712 -20.624 1.00 81.50 175 PRO A O 1
ATOM 1386 N N . MET A 1 176 ? -0.698 -5.374 -22.250 1.00 77.25 176 MET A N 1
ATOM 1387 C CA . MET A 1 176 ? -1.434 -4.270 -21.610 1.00 77.25 176 MET A CA 1
ATOM 1388 C C . MET A 1 176 ? -1.822 -4.537 -20.145 1.00 77.25 176 MET A C 1
ATOM 1390 O O . MET A 1 176 ? -1.839 -3.617 -19.329 1.00 77.25 176 MET A O 1
ATOM 1394 N N . TRP A 1 177 ? -2.084 -5.790 -19.766 1.00 80.38 177 TRP A N 1
ATOM 1395 C CA . TRP A 1 177 ? -2.426 -6.138 -18.385 1.00 80.38 177 TRP A CA 1
ATOM 1396 C C . TRP A 1 177 ? -1.273 -5.902 -17.391 1.00 80.38 177 TRP A C 1
ATOM 1398 O O . TRP A 1 177 ? -1.541 -5.640 -16.219 1.00 80.38 177 TRP A O 1
ATOM 1408 N N . LEU A 1 178 ? -0.001 -5.895 -17.822 1.00 77.94 178 LEU A N 1
ATOM 1409 C CA . LEU A 1 178 ? 1.109 -5.493 -16.943 1.00 77.94 178 LEU A CA 1
ATOM 1410 C C . LEU A 1 178 ? 1.058 -4.002 -16.596 1.00 77.94 178 LEU A C 1
ATOM 1412 O O . LEU A 1 178 ? 1.521 -3.619 -15.522 1.00 77.94 178 LEU A O 1
ATOM 1416 N N . ALA A 1 179 ? 0.454 -3.162 -17.442 1.00 76.94 179 ALA A N 1
ATOM 1417 C CA . ALA A 1 179 ? 0.225 -1.762 -17.099 1.00 76.94 179 ALA A CA 1
ATOM 1418 C C . ALA A 1 179 ? -0.770 -1.630 -15.931 1.00 76.94 179 ALA A C 1
ATOM 1420 O O . ALA A 1 179 ? -0.584 -0.777 -15.066 1.00 76.94 179 ALA A O 1
ATOM 1421 N N . LEU A 1 180 ? -1.765 -2.522 -15.819 1.00 79.31 180 LEU A N 1
ATOM 1422 C CA . LEU A 1 180 ? -2.681 -2.559 -14.666 1.00 79.31 180 LEU A CA 1
ATOM 1423 C C . LEU A 1 180 ? -1.939 -2.845 -13.351 1.00 79.31 180 LEU A C 1
ATOM 1425 O O . LEU A 1 180 ? -2.241 -2.238 -12.325 1.00 79.31 180 LEU A O 1
ATOM 1429 N N . LEU A 1 181 ? -0.909 -3.694 -13.389 1.00 80.75 181 LEU A N 1
ATOM 1430 C CA . LEU A 1 181 ? -0.044 -3.976 -12.236 1.00 80.75 181 LEU A CA 1
ATOM 1431 C C . LEU A 1 181 ? 0.870 -2.802 -11.856 1.00 80.75 181 LEU A C 1
ATOM 1433 O O . LEU A 1 181 ? 1.417 -2.768 -10.756 1.00 80.75 181 LEU A O 1
ATOM 1437 N N . TYR A 1 182 ? 1.039 -1.809 -12.727 1.00 78.56 182 TYR A N 1
ATOM 1438 C CA . TYR A 1 182 ? 1.669 -0.552 -12.334 1.00 78.56 182 TYR A CA 1
ATOM 1439 C C . TYR A 1 182 ? 0.709 0.312 -11.504 1.00 78.56 182 TYR A C 1
ATOM 1441 O O . TYR A 1 182 ? 1.119 0.919 -10.514 1.00 78.56 182 TYR A O 1
ATOM 1449 N N . TYR A 1 183 ? -0.584 0.318 -11.839 1.00 80.06 183 TYR A N 1
ATOM 1450 C CA . TYR A 1 183 ? -1.592 1.065 -11.083 1.00 80.06 183 TYR A CA 1
ATOM 1451 C C . TYR A 1 183 ? -1.812 0.522 -9.668 1.00 80.06 183 TYR A C 1
ATOM 1453 O O . TYR A 1 183 ? -2.129 1.305 -8.772 1.00 80.06 183 TYR A O 1
ATOM 1461 N N . THR A 1 184 ? -1.567 -0.769 -9.409 1.00 81.31 184 THR A N 1
ATOM 1462 C CA . THR A 1 184 ? -1.650 -1.319 -8.042 1.00 81.31 184 THR A CA 1
ATOM 1463 C C . THR A 1 184 ? -0.681 -0.626 -7.084 1.00 81.31 184 THR A C 1
ATOM 1465 O O . THR A 1 184 ? -1.015 -0.415 -5.922 1.00 81.31 184 THR A O 1
ATOM 1468 N N . TYR A 1 185 ? 0.481 -0.178 -7.569 1.00 81.25 185 TYR A N 1
ATOM 1469 C CA . TYR A 1 185 ? 1.406 0.626 -6.769 1.00 81.25 185 TYR A CA 1
ATOM 1470 C C . TYR A 1 185 ? 0.802 1.974 -6.355 1.00 81.25 185 TYR A C 1
ATOM 1472 O O . TYR A 1 185 ? 0.950 2.386 -5.207 1.00 81.25 185 TYR A O 1
ATOM 1480 N N . VAL A 1 186 ? 0.091 2.644 -7.266 1.00 81.69 186 VAL A N 1
ATOM 1481 C CA . VAL A 1 186 ? -0.591 3.916 -6.977 1.00 81.69 186 VAL A CA 1
ATOM 1482 C C . VAL A 1 186 ? -1.727 3.697 -5.975 1.00 81.69 186 VAL A C 1
ATOM 1484 O O . VAL A 1 186 ? -1.867 4.462 -5.019 1.00 81.69 186 VAL A O 1
ATOM 1487 N N . LEU A 1 187 ? -2.483 2.606 -6.138 1.00 80.06 187 LEU A N 1
ATOM 1488 C CA . LEU A 1 187 ? -3.559 2.226 -5.221 1.00 80.06 187 LEU A CA 1
ATOM 1489 C C . LEU A 1 187 ? -3.062 1.984 -3.791 1.00 80.06 187 LEU A C 1
ATOM 1491 O O . LEU A 1 187 ? -3.816 2.234 -2.851 1.00 80.06 187 LEU A O 1
ATOM 1495 N N . ASN A 1 188 ? -1.800 1.585 -3.603 1.00 86.56 188 ASN A N 1
ATOM 1496 C CA . ASN A 1 188 ? -1.229 1.395 -2.271 1.00 86.56 188 ASN A CA 1
ATOM 1497 C C . ASN A 1 188 ? -1.325 2.665 -1.404 1.00 86.56 188 ASN A C 1
ATOM 1499 O O . ASN A 1 188 ? -1.710 2.612 -0.237 1.00 86.56 188 ASN A O 1
ATOM 1503 N N . SER A 1 189 ? -1.040 3.829 -1.991 1.00 85.31 189 SER A N 1
ATOM 1504 C CA . SER A 1 189 ? -1.135 5.111 -1.286 1.00 85.31 189 SER A CA 1
ATOM 1505 C C . SER A 1 189 ? -2.583 5.476 -0.954 1.00 85.31 189 SER A C 1
ATOM 1507 O O . SER A 1 189 ? -2.855 6.021 0.117 1.00 85.31 189 SER A O 1
ATOM 1509 N N . CYS A 1 190 ? -3.523 5.141 -1.843 1.00 85.81 190 CYS A N 1
ATOM 1510 C CA . CYS A 1 190 ? -4.949 5.398 -1.645 1.00 85.81 190 CYS A CA 1
ATOM 1511 C C . CYS A 1 190 ? -5.562 4.500 -0.567 1.00 85.81 190 CYS A C 1
ATOM 1513 O O . CYS A 1 190 ? -6.484 4.928 0.117 1.00 85.81 190 CYS A O 1
ATOM 1515 N N . ILE A 1 191 ? -5.049 3.281 -0.394 1.00 87.69 191 ILE A N 1
ATOM 1516 C CA . ILE A 1 191 ? -5.587 2.267 0.518 1.00 87.69 191 ILE A CA 1
ATOM 1517 C C . ILE A 1 191 ? -5.391 2.621 1.999 1.00 87.69 191 ILE A C 1
ATOM 1519 O O . ILE A 1 191 ? -6.224 2.250 2.828 1.00 87.69 191 ILE A O 1
ATOM 1523 N N . ASN A 1 192 ? -4.342 3.368 2.349 1.00 86.38 192 ASN A N 1
ATOM 1524 C CA . ASN A 1 192 ? -4.031 3.693 3.744 1.00 86.38 192 ASN A CA 1
ATOM 1525 C C . ASN A 1 192 ? -5.217 4.359 4.485 1.00 86.38 192 ASN A C 1
ATOM 1527 O O . ASN A 1 192 ? -5.634 3.824 5.517 1.00 86.38 192 ASN A O 1
ATOM 1531 N N . PRO A 1 193 ? -5.840 5.441 3.969 1.00 88.31 193 PRO A N 1
ATOM 1532 C CA . PRO A 1 193 ? -7.077 5.995 4.525 1.00 88.31 193 PRO A CA 1
ATOM 1533 C C . PRO A 1 193 ? -8.226 4.991 4.675 1.00 88.31 193 PRO A C 1
ATOM 1535 O O . PRO A 1 193 ? -8.933 5.032 5.683 1.00 88.31 193 PRO A O 1
ATOM 1538 N N . PHE A 1 194 ? -8.412 4.072 3.718 1.00 87.25 194 PHE A N 1
ATOM 1539 C CA . PHE A 1 194 ? -9.467 3.056 3.796 1.00 87.25 194 PHE A CA 1
ATOM 1540 C C . PHE A 1 194 ? -9.214 2.073 4.933 1.00 87.25 194 PHE A C 1
ATOM 1542 O O . PHE A 1 194 ? -10.132 1.783 5.696 1.00 87.25 194 PHE A O 1
ATOM 1549 N N . ILE A 1 195 ? -7.973 1.614 5.116 1.00 87.00 195 ILE A N 1
ATOM 1550 C CA . ILE A 1 195 ? -7.629 0.706 6.217 1.00 87.00 195 ILE A CA 1
ATOM 1551 C C . ILE A 1 195 ? -7.860 1.393 7.567 1.00 87.00 195 ILE A C 1
ATOM 1553 O O . ILE A 1 195 ? -8.459 0.800 8.467 1.00 87.00 195 ILE A O 1
ATOM 1557 N N . ILE A 1 196 ? -7.470 2.666 7.700 1.00 88.06 196 ILE A N 1
ATOM 1558 C CA . ILE A 1 196 ? -7.758 3.452 8.911 1.00 88.06 196 ILE A CA 1
ATOM 1559 C C . ILE A 1 196 ? -9.277 3.577 9.108 1.00 88.06 196 ILE A C 1
ATOM 1561 O O . ILE A 1 196 ? -9.771 3.356 10.214 1.00 88.06 196 ILE A O 1
ATOM 1565 N N . GLY A 1 197 ? -10.035 3.850 8.042 1.00 87.25 197 GLY A N 1
ATOM 1566 C CA . GLY A 1 197 ? -11.501 3.880 8.040 1.00 87.25 197 GLY A CA 1
ATOM 1567 C C . GLY A 1 197 ? -12.146 2.579 8.518 1.00 87.25 197 GLY A C 1
ATOM 1568 O O . GLY A 1 197 ? -13.011 2.583 9.399 1.00 87.25 197 GLY A O 1
ATOM 1569 N N . CYS A 1 198 ? -11.712 1.441 7.991 1.00 81.81 198 CYS A N 1
ATOM 1570 C CA . CYS A 1 198 ? -12.273 0.135 8.320 1.00 81.81 198 CYS A CA 1
ATOM 1571 C C . CYS A 1 198 ? -11.891 -0.323 9.736 1.00 81.81 198 CYS A C 1
ATOM 1573 O O . CYS A 1 198 ? -12.725 -0.882 10.455 1.00 81.81 198 CYS A O 1
ATOM 1575 N N . CYS A 1 199 ? -10.667 -0.046 10.186 1.00 80.19 199 CYS A N 1
ATOM 1576 C CA . CYS A 1 199 ? -10.152 -0.585 11.445 1.00 80.19 199 CYS A CA 1
ATOM 1577 C C . CYS A 1 199 ? -10.320 0.354 12.653 1.00 80.19 199 CYS A C 1
ATOM 1579 O O . CYS A 1 199 ? -10.420 -0.130 13.783 1.00 80.19 199 CYS A O 1
ATOM 1581 N N . ASN A 1 200 ? -10.395 1.675 12.458 1.00 85.31 200 ASN A N 1
ATOM 1582 C CA . ASN A 1 200 ? -10.455 2.647 13.551 1.00 85.31 200 ASN A CA 1
ATOM 1583 C C . ASN A 1 200 ? -11.852 3.281 13.689 1.00 85.31 200 ASN A C 1
ATOM 1585 O O . ASN A 1 200 ? -12.247 4.182 12.949 1.00 85.31 200 ASN A O 1
ATOM 1589 N N . ALA A 1 201 ? -12.606 2.835 14.699 1.00 85.50 201 ALA A N 1
ATOM 1590 C CA . ALA A 1 201 ? -13.945 3.355 14.982 1.00 85.50 201 ALA A CA 1
ATOM 1591 C C . ALA A 1 201 ? -13.952 4.849 15.356 1.00 85.50 201 ALA A C 1
ATOM 1593 O O . ALA A 1 201 ? -14.907 5.550 15.024 1.00 85.50 201 ALA A O 1
ATOM 1594 N N . SER A 1 202 ? -12.901 5.346 16.016 1.00 85.81 202 SER A N 1
ATOM 1595 C CA . SER A 1 202 ? -12.772 6.770 16.347 1.00 85.81 202 SER A CA 1
ATOM 1596 C C . SER A 1 202 ? -12.589 7.606 15.082 1.00 85.81 202 SER A C 1
ATOM 1598 O O . SER A 1 202 ? -13.246 8.633 14.925 1.00 85.81 202 SER A O 1
ATOM 1600 N N . PHE A 1 203 ? -11.779 7.117 14.140 1.00 88.06 203 PHE A N 1
ATOM 1601 C CA . PHE A 1 203 ? -11.596 7.765 12.843 1.00 88.06 203 PHE A CA 1
ATOM 1602 C C . PHE A 1 203 ? -12.902 7.812 12.040 1.00 88.06 203 PHE A C 1
ATOM 1604 O O . PHE A 1 203 ? -13.250 8.860 11.508 1.00 88.06 203 PHE A O 1
ATOM 1611 N N . ARG A 1 204 ? -13.700 6.734 12.030 1.00 91.81 204 ARG A N 1
ATOM 1612 C CA . ARG A 1 204 ? -15.027 6.752 11.379 1.00 91.81 204 ARG A CA 1
ATOM 1613 C C . ARG A 1 204 ? -15.963 7.809 11.951 1.00 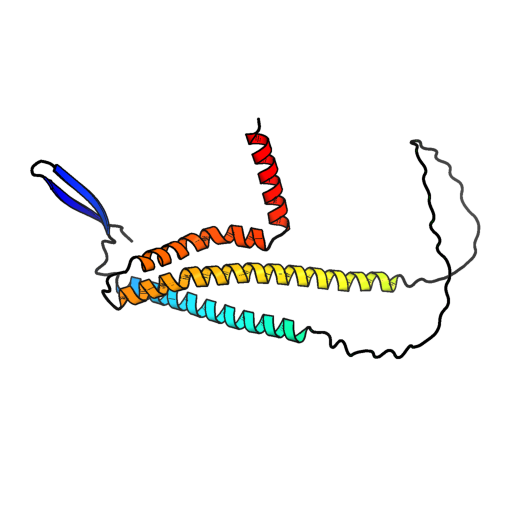91.81 204 ARG A C 1
ATOM 1615 O O . ARG A 1 204 ? -16.656 8.479 11.191 1.00 91.81 204 ARG A O 1
ATOM 1622 N N . LYS A 1 205 ? -15.997 7.962 13.280 1.00 92.75 205 LYS A N 1
ATOM 1623 C CA . LYS A 1 205 ? -16.814 8.998 13.934 1.00 92.75 205 LYS A CA 1
ATOM 1624 C C . LYS A 1 205 ? -16.366 10.397 13.514 1.00 92.75 205 LYS A C 1
ATOM 1626 O O . LYS A 1 205 ? -17.208 11.233 13.203 1.00 92.75 205 LYS A O 1
ATOM 1631 N N . PHE A 1 206 ? -15.056 10.623 13.456 1.00 93.44 206 PHE A N 1
ATOM 1632 C CA . PHE A 1 206 ? -14.477 11.882 12.999 1.00 93.44 206 PHE A CA 1
ATOM 1633 C C . PHE A 1 206 ? -14.819 12.185 11.531 1.00 93.44 206 PHE A C 1
ATOM 1635 O O . PHE A 1 206 ? -15.347 13.254 11.237 1.00 93.44 206 PHE A O 1
ATOM 1642 N N . VAL A 1 207 ? -14.621 11.223 10.624 1.00 92.75 207 VAL A N 1
ATOM 1643 C CA . VAL A 1 207 ? -14.958 11.366 9.196 1.00 92.75 207 VAL A CA 1
ATOM 1644 C C . VAL A 1 207 ? -16.452 11.629 9.000 1.00 92.75 207 VAL A C 1
ATOM 1646 O O . VAL A 1 207 ? -16.818 12.524 8.243 1.00 92.75 207 VAL A O 1
ATOM 1649 N N . LYS A 1 208 ? -17.322 10.921 9.735 1.00 93.12 208 LYS A N 1
ATOM 1650 C CA . LYS A 1 208 ? -18.770 11.172 9.718 1.00 93.12 208 LYS A CA 1
ATOM 1651 C C . LYS A 1 208 ? -19.104 12.595 10.180 1.00 93.12 208 LYS A C 1
ATOM 1653 O O . LYS A 1 208 ? -19.945 13.236 9.565 1.00 93.12 208 LYS A O 1
ATOM 1658 N N . SER A 1 209 ? -18.432 13.097 11.219 1.00 95.38 209 SER A N 1
ATOM 1659 C CA . SER A 1 209 ? -18.607 14.476 11.698 1.00 95.38 209 SER A CA 1
ATOM 1660 C C . SER A 1 209 ? -18.256 15.505 10.616 1.00 95.38 209 SER A C 1
ATOM 1662 O O . SER A 1 209 ? -19.052 16.398 10.331 1.00 95.38 209 SER A O 1
ATOM 1664 N N . ILE A 1 210 ? -17.112 15.332 9.941 1.00 94.06 210 ILE A N 1
ATOM 1665 C CA . ILE A 1 210 ? -16.691 16.208 8.837 1.00 94.06 210 ILE A CA 1
ATOM 1666 C C . ILE A 1 210 ? -17.684 16.152 7.673 1.00 94.06 210 ILE A C 1
ATOM 1668 O O . ILE A 1 210 ? -18.100 17.199 7.182 1.00 94.06 210 ILE A O 1
ATOM 1672 N N . LEU A 1 211 ? -18.098 14.951 7.255 1.00 92.44 211 LEU A N 1
ATOM 1673 C CA . LEU A 1 211 ? -19.089 14.769 6.190 1.00 92.44 211 LEU A CA 1
ATOM 1674 C C . LEU A 1 211 ? -20.408 15.473 6.522 1.00 92.44 211 LEU A C 1
ATOM 1676 O O . LEU A 1 211 ? -20.938 16.184 5.676 1.00 92.44 211 LEU A O 1
ATOM 1680 N N . CYS A 1 212 ? -20.900 15.363 7.760 1.00 94.19 212 CYS A N 1
ATOM 1681 C CA . CYS A 1 212 ? -22.104 16.076 8.191 1.00 94.19 212 CYS A CA 1
ATOM 1682 C C . CYS A 1 212 ? -21.949 17.604 8.090 1.00 94.19 212 CYS A C 1
ATOM 1684 O O . CYS A 1 212 ? -22.876 18.284 7.651 1.00 94.19 212 CYS A O 1
ATOM 1686 N N . ILE A 1 213 ? -20.790 18.156 8.469 1.00 94.62 213 ILE A N 1
ATOM 1687 C CA . ILE A 1 213 ? -20.515 19.600 8.365 1.00 94.62 213 ILE A CA 1
ATOM 1688 C C . ILE A 1 213 ? -20.461 20.040 6.897 1.00 94.62 213 ILE A C 1
ATOM 1690 O O . ILE A 1 213 ? -21.054 21.061 6.543 1.00 94.62 213 ILE A O 1
ATOM 1694 N N . LEU A 1 214 ? -19.779 19.274 6.040 1.00 92.50 214 LEU A N 1
ATOM 1695 C CA . LEU A 1 214 ? -19.655 19.571 4.612 1.00 92.50 214 LEU A CA 1
ATOM 1696 C C . LEU A 1 214 ? -21.007 19.492 3.896 1.00 92.50 214 LEU A C 1
ATOM 1698 O O . LEU A 1 214 ? -21.362 20.427 3.183 1.00 92.50 214 LEU A O 1
ATOM 1702 N N . CYS A 1 215 ? -21.800 18.447 4.147 1.00 91.75 215 CYS A N 1
ATOM 1703 C CA . CYS A 1 215 ? -23.154 18.333 3.602 1.00 91.75 215 CYS A CA 1
ATOM 1704 C C . CYS A 1 215 ? -24.044 19.502 4.046 1.00 91.75 215 CYS A C 1
ATOM 1706 O O . CYS A 1 215 ? -24.793 20.043 3.240 1.00 91.75 215 CYS A O 1
ATOM 1708 N N . ARG A 1 216 ? -23.927 19.950 5.304 1.00 91.94 216 ARG A N 1
ATOM 1709 C CA . ARG A 1 216 ? -24.688 21.104 5.805 1.00 91.94 216 ARG A CA 1
ATOM 1710 C C . ARG A 1 216 ? -24.269 22.425 5.152 1.00 91.94 216 ARG A C 1
ATOM 1712 O O . ARG A 1 216 ? -25.102 23.318 5.039 1.00 91.94 216 ARG A O 1
ATOM 1719 N N . LYS A 1 217 ? -23.002 22.560 4.744 1.00 89.38 217 LYS A N 1
ATOM 1720 C CA . LYS A 1 217 ? -22.506 23.731 4.004 1.00 89.38 217 LYS A CA 1
ATOM 1721 C C . LYS A 1 217 ? -22.945 23.745 2.541 1.00 89.38 217 LYS A C 1
ATOM 1723 O O . LYS A 1 217 ? -23.177 24.824 2.032 1.00 89.38 217 LYS A O 1
ATOM 1728 N N . PHE A 1 218 ? -23.060 22.587 1.891 1.00 86.06 218 PHE A N 1
ATOM 1729 C CA . PHE A 1 218 ? -23.455 22.492 0.478 1.00 86.06 218 PHE A CA 1
ATOM 1730 C C . PHE A 1 218 ? -24.962 22.673 0.223 1.00 86.06 218 PHE A C 1
ATOM 1732 O O . PHE A 1 218 ? -25.360 22.862 -0.919 1.00 86.06 218 PHE A O 1
ATOM 1739 N N . ILE A 1 219 ? -25.796 22.584 1.263 1.00 83.94 21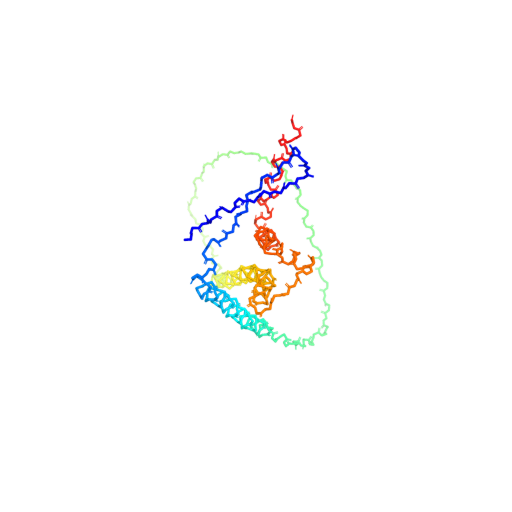9 ILE A N 1
ATOM 1740 C CA . ILE A 1 219 ? -27.263 22.729 1.178 1.00 83.94 219 ILE A CA 1
ATOM 1741 C C . ILE A 1 219 ? -27.725 24.191 1.378 1.00 83.94 219 ILE A C 1
ATOM 1743 O O . ILE A 1 219 ? -28.907 24.487 1.222 1.00 83.94 219 ILE A O 1
ATOM 1747 N N . LYS A 1 220 ? -26.817 25.111 1.722 1.00 57.41 220 LYS A N 1
ATOM 1748 C CA . LYS A 1 220 ? -27.093 26.552 1.826 1.00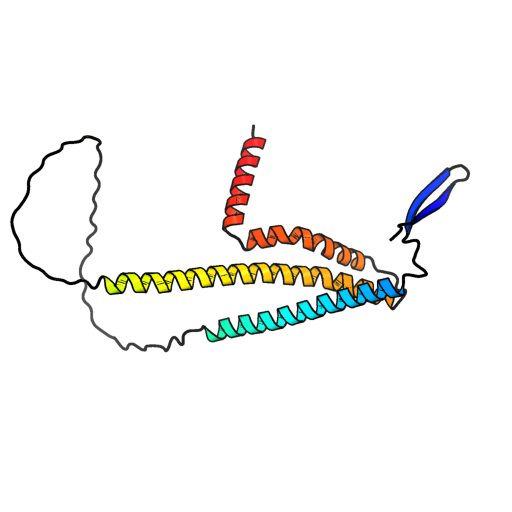 57.41 220 LYS A CA 1
ATOM 1749 C C . LYS A 1 220 ? -26.513 27.291 0.634 1.00 57.41 220 LYS A C 1
ATOM 1751 O O . LYS A 1 220 ? -27.158 28.277 0.230 1.00 57.41 220 LYS A O 1
#

Sequence (220 aa):
MSAGITEFDVRLNNNTTLSGRHCMNSDVGENKLLLKYFSMIKVAIVTIASLMLIVMYVLIARQVKSSKPDDETYDSHNEDTMHSHCANYIHSADGNTSTDDIETSVSPQTQPSSNHSISVRNVREINRTGLRLRNQRLRRRITLMVFVMVFVSMLSLCPNTIIKMASSLHRYEYPMWLALLYYTYVLNSCINPFIIGCCNASFRKFVKSILCILCRKFIK